Protein AF-A0A928SQI7-F1 (afdb_monomer)

Secondary structure (DSSP, 8-state):
--HHHHHHHHHHHHHHHHHHHHHHHHHHHHHHHHHHHTT--HHHHHHHHTS-HHHHHHHHHHHHHHHHHHHHHHHHHHHHHHHHHHHHHHHHHHHHHT-S-HHHHHHHHHHHHHHHHHHHHHTTTTSPP----TT-------TT--HHHHHHHHHH---SSTTS-TT--S---TTSTTSSTTS-----

Solvent-accessible surface area (backbone atoms only — not comparable to full-atom values): 11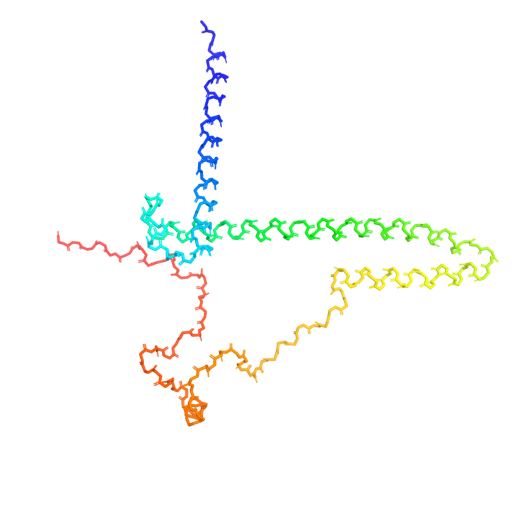352 Å² total; per-residue (Å²): 134,58,73,69,62,54,53,58,54,52,53,55,54,51,53,53,52,52,48,54,52,51,51,56,52,50,52,54,20,53,53,39,39,55,43,44,74,72,66,47,50,47,63,57,43,5,64,76,69,76,45,55,46,74,54,34,46,49,34,31,54,50,45,52,51,51,51,53,46,52,55,48,54,52,50,50,51,51,52,52,55,50,51,56,52,48,52,56,49,47,60,55,33,57,59,34,55,73,48,93,46,66,67,52,24,54,50,25,53,55,51,48,53,53,53,50,54,52,50,33,54,76,71,49,74,71,56,74,77,82,78,78,70,86,85,65,94,80,74,79,80,74,83,89,64,53,75,68,47,52,53,43,26,76,75,70,64,50,61,86,60,77,87,57,71,94,68,88,80,80,84,79,79,93,79,70,87,85,71,71,88,80,76,85,87,78,81,134

Structure (mmCIF, N/CA/C/O backbone):
data_AF-A0A928SQI7-F1
#
_entry.id   AF-A0A928SQI7-F1
#
loop_
_atom_site.group_PDB
_atom_site.id
_atom_site.type_symbol
_atom_site.label_atom_id
_atom_site.label_alt_id
_atom_site.label_comp_id
_atom_site.label_asym_id
_atom_site.label_entity_id
_atom_site.label_seq_id
_atom_site.pdbx_PDB_ins_code
_atom_site.Cartn_x
_atom_site.Cartn_y
_atom_site.Cartn_z
_atom_site.occupancy
_atom_site.B_iso_or_equiv
_atom_site.auth_seq_id
_atom_site.auth_comp_id
_atom_site.auth_asym_id
_atom_site.auth_atom_id
_atom_site.pdbx_PDB_model_num
ATOM 1 N N . MET A 1 1 ? 17.019 28.272 39.961 1.00 57.44 1 MET A N 1
ATOM 2 C CA . MET A 1 1 ? 16.859 27.688 38.606 1.00 57.44 1 MET A CA 1
ATOM 3 C C . MET A 1 1 ? 16.207 28.706 37.680 1.00 57.44 1 MET A C 1
ATOM 5 O O . MET A 1 1 ? 15.194 29.284 38.059 1.00 57.44 1 MET A O 1
ATOM 9 N N . SER A 1 2 ? 16.809 28.967 36.516 1.00 70.00 2 SER A N 1
ATOM 10 C CA . SER A 1 2 ? 16.410 30.042 35.589 1.00 70.00 2 SER A CA 1
ATOM 11 C C . SER A 1 2 ? 15.037 29.783 34.944 1.00 70.00 2 SER A C 1
ATOM 13 O O . SER A 1 2 ? 14.687 28.637 34.651 1.00 70.00 2 SER A O 1
ATOM 15 N N . LYS A 1 3 ? 14.260 30.846 34.676 1.00 59.44 3 LYS A N 1
ATOM 16 C CA . LYS A 1 3 ? 12.949 30.779 33.990 1.00 59.44 3 LYS A CA 1
ATOM 17 C C . LYS A 1 3 ? 13.034 30.050 32.635 1.00 59.44 3 LYS A C 1
ATOM 19 O O . LYS A 1 3 ? 12.104 29.330 32.276 1.00 59.44 3 LYS A O 1
ATOM 24 N N . ALA A 1 4 ? 14.171 30.152 31.939 1.00 62.59 4 ALA A N 1
ATOM 25 C CA . ALA A 1 4 ? 14.428 29.446 30.681 1.00 62.59 4 ALA A CA 1
ATOM 26 C C . ALA A 1 4 ? 14.543 27.917 30.861 1.00 62.59 4 ALA A C 1
ATOM 28 O O . ALA A 1 4 ? 13.990 27.160 30.069 1.00 62.59 4 ALA A O 1
ATOM 29 N N . GLN A 1 5 ? 15.177 27.454 31.946 1.00 65.31 5 GLN A N 1
ATOM 30 C CA . GLN A 1 5 ? 15.317 26.024 32.270 1.00 65.31 5 GLN A CA 1
ATOM 31 C C . GLN A 1 5 ? 13.983 25.398 32.714 1.00 65.31 5 GLN A C 1
ATOM 33 O O . GLN A 1 5 ? 13.721 24.221 32.469 1.00 65.31 5 GLN A O 1
ATOM 38 N N . ARG A 1 6 ? 13.103 26.193 33.340 1.00 63.41 6 ARG A N 1
ATOM 39 C CA . ARG A 1 6 ? 11.744 25.768 33.716 1.00 63.41 6 ARG A CA 1
ATOM 40 C C . ARG A 1 6 ? 10.836 25.571 32.496 1.00 63.41 6 ARG A C 1
ATOM 42 O O . ARG A 1 6 ? 10.088 24.596 32.460 1.00 63.41 6 ARG A O 1
ATOM 49 N N . LYS A 1 7 ? 10.925 26.456 31.494 1.00 66.88 7 LYS A N 1
ATOM 50 C CA . LYS A 1 7 ? 10.119 26.381 30.262 1.00 66.88 7 LYS A CA 1
ATOM 51 C C . LYS A 1 7 ? 10.469 25.147 29.420 1.00 66.88 7 LYS A C 1
ATOM 53 O O . LYS A 1 7 ? 9.566 24.416 29.031 1.00 66.88 7 LYS A O 1
ATOM 58 N N . THR A 1 8 ? 11.758 24.860 29.221 1.00 68.06 8 THR A N 1
ATOM 59 C CA . THR A 1 8 ? 12.218 23.697 28.434 1.00 68.06 8 THR A CA 1
ATOM 60 C C . THR A 1 8 ? 11.911 22.353 29.101 1.00 68.06 8 THR A C 1
ATOM 62 O O . THR A 1 8 ? 11.600 21.379 28.418 1.00 68.06 8 THR A O 1
ATOM 65 N N . SER A 1 9 ? 11.946 22.289 30.436 1.00 68.69 9 SER A N 1
ATOM 66 C CA . SER A 1 9 ? 11.570 21.090 31.200 1.00 68.69 9 SER A CA 1
ATOM 67 C C . SER A 1 9 ? 10.069 20.777 31.103 1.00 68.69 9 SER A C 1
ATOM 69 O O . SER A 1 9 ? 9.681 19.622 30.914 1.00 68.69 9 SER A O 1
ATOM 71 N N . ASN A 1 10 ? 9.214 21.805 31.161 1.00 77.06 10 ASN A N 1
ATOM 72 C CA . ASN A 1 10 ? 7.765 21.635 31.037 1.00 77.06 10 ASN A CA 1
ATOM 73 C C . ASN A 1 10 ? 7.352 21.138 29.640 1.00 77.06 10 ASN A C 1
ATOM 75 O O . ASN A 1 10 ? 6.500 20.258 29.526 1.00 77.06 10 ASN A O 1
ATOM 79 N N . ASP A 1 11 ? 8.007 21.647 28.594 1.00 74.62 11 ASP A N 1
ATOM 80 C CA . ASP A 1 11 ? 7.717 21.287 27.202 1.00 74.62 11 ASP A CA 1
ATOM 81 C C . ASP A 1 11 ? 8.028 19.806 26.914 1.00 74.62 11 ASP A C 1
ATOM 83 O O . ASP A 1 11 ? 7.197 19.065 26.389 1.00 74.62 11 ASP A O 1
ATOM 87 N N . ARG A 1 12 ? 9.181 19.311 27.391 1.00 71.31 12 ARG A N 1
ATOM 88 C CA . ARG A 1 12 ? 9.557 17.885 27.290 1.00 71.31 12 ARG A CA 1
ATOM 89 C C . ARG A 1 12 ? 8.584 16.959 28.026 1.00 71.31 12 ARG A C 1
ATOM 91 O O . ARG A 1 12 ? 8.331 15.835 27.596 1.00 71.31 12 ARG A O 1
ATOM 98 N N 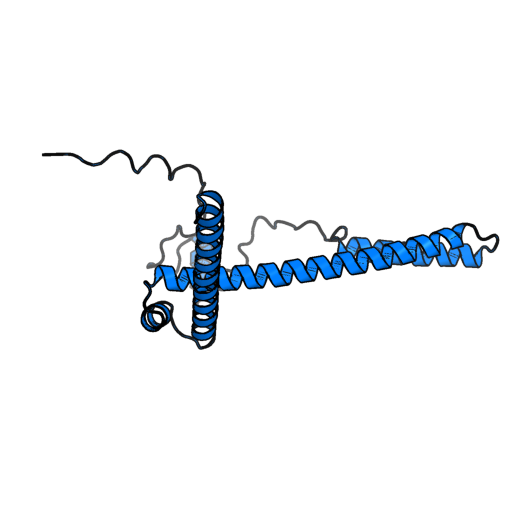. ARG A 1 13 ? 8.028 17.409 29.153 1.00 69.31 13 ARG A N 1
ATOM 99 C CA . ARG A 1 13 ? 7.066 16.618 29.935 1.00 69.31 13 ARG A CA 1
ATOM 100 C C . ARG A 1 13 ? 5.701 16.546 29.246 1.00 69.31 13 ARG A C 1
ATOM 102 O O . ARG A 1 13 ? 5.035 15.511 29.321 1.00 69.31 13 ARG A O 1
ATOM 109 N N . ALA A 1 14 ? 5.297 17.616 28.560 1.00 73.25 14 ALA A N 1
ATOM 110 C CA . ALA A 1 14 ? 4.072 17.653 27.770 1.00 73.25 14 ALA A CA 1
ATOM 111 C C . ALA A 1 14 ? 4.136 16.684 26.574 1.00 73.25 14 ALA A C 1
ATOM 113 O O . ALA A 1 14 ? 3.210 15.886 26.401 1.00 73.25 14 ALA A O 1
ATOM 114 N N . THR A 1 15 ? 5.247 16.673 25.827 1.00 74.19 15 THR A N 1
ATOM 115 C CA . THR A 1 15 ? 5.451 15.776 24.671 1.00 74.19 15 THR A CA 1
ATOM 116 C C . THR A 1 15 ? 5.550 14.300 25.070 1.00 74.19 15 THR A C 1
ATOM 118 O O . THR A 1 15 ? 4.964 13.429 24.430 1.00 74.19 15 THR A O 1
ATOM 121 N N . HIS A 1 16 ? 6.206 13.982 26.189 1.00 76.19 16 HIS A N 1
ATOM 122 C CA . HIS A 1 16 ? 6.251 12.602 26.682 1.00 76.19 16 HIS A CA 1
ATOM 123 C C . HIS A 1 16 ? 4.854 12.083 27.070 1.00 76.19 16 HIS A C 1
ATOM 125 O O . HIS A 1 16 ? 4.504 10.930 26.810 1.00 76.19 16 HIS A O 1
ATOM 131 N N . ARG A 1 17 ? 4.013 12.942 27.666 1.00 76.75 17 ARG A N 1
ATOM 132 C CA . ARG A 1 17 ? 2.640 12.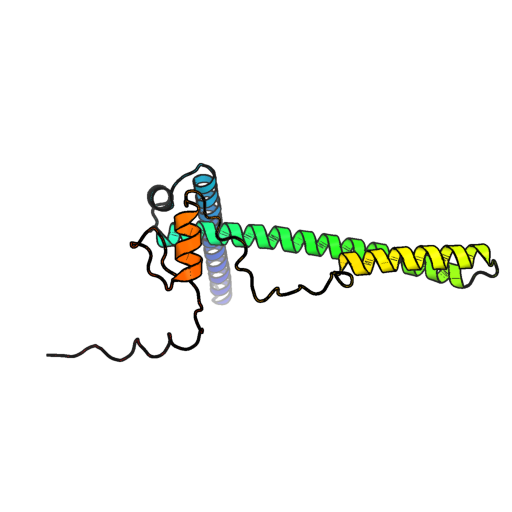581 28.047 1.00 76.75 17 ARG A CA 1
ATOM 133 C C . ARG A 1 17 ? 1.735 12.406 26.825 1.00 76.75 17 ARG A C 1
ATOM 135 O O . ARG A 1 17 ? 0.870 11.532 26.857 1.00 76.75 17 ARG A O 1
ATOM 142 N N . SER A 1 18 ? 1.916 13.193 25.760 1.00 78.94 18 SER A N 1
ATOM 143 C CA . SER A 1 18 ? 1.181 12.988 24.503 1.00 78.94 18 SER A CA 1
ATOM 144 C C . SER A 1 18 ? 1.586 11.683 23.821 1.00 78.94 18 SER A C 1
ATOM 146 O O . SER A 1 18 ? 0.702 10.930 23.417 1.00 78.94 18 SER A O 1
ATOM 148 N N . ASN A 1 19 ? 2.882 11.358 23.794 1.00 82.44 19 ASN A N 1
ATOM 149 C CA . ASN A 1 19 ? 3.372 10.093 23.243 1.00 82.44 19 ASN A CA 1
ATOM 150 C C . ASN A 1 19 ? 2.820 8.894 24.022 1.00 82.44 19 ASN A C 1
ATOM 152 O O . ASN A 1 19 ? 2.260 7.983 23.421 1.00 82.44 19 ASN A O 1
ATOM 156 N N . ALA A 1 20 ? 2.862 8.924 25.358 1.00 85.12 20 ALA A N 1
ATOM 157 C CA . ALA A 1 20 ? 2.299 7.858 26.190 1.00 85.12 20 ALA A CA 1
ATOM 158 C C . ALA A 1 20 ? 0.795 7.631 25.932 1.00 85.12 20 ALA A C 1
ATOM 160 O O . ALA A 1 20 ? 0.338 6.491 25.845 1.00 85.12 20 ALA A O 1
ATOM 161 N N . ARG A 1 21 ? 0.012 8.708 25.752 1.00 82.75 21 ARG A N 1
ATOM 162 C CA . ARG A 1 21 ? -1.409 8.593 25.375 1.00 82.75 21 ARG A CA 1
ATOM 163 C C . ARG A 1 21 ? -1.592 8.014 23.972 1.00 82.75 21 ARG A C 1
ATOM 165 O O . ARG A 1 21 ? -2.518 7.232 23.767 1.00 82.75 21 ARG A O 1
ATOM 172 N N . ALA A 1 22 ? -0.737 8.390 23.022 1.00 84.38 22 ALA A N 1
ATOM 173 C CA . ALA A 1 22 ? -0.774 7.862 21.662 1.00 84.38 22 ALA A CA 1
ATOM 174 C C . ALA A 1 22 ? -0.477 6.354 21.639 1.00 84.38 22 ALA A C 1
ATOM 176 O O . ALA A 1 22 ? -1.243 5.602 21.037 1.00 84.38 22 ALA A O 1
ATOM 177 N N . PHE A 1 23 ? 0.546 5.903 22.372 1.00 85.06 23 PHE A N 1
ATOM 178 C CA . PHE A 1 23 ? 0.862 4.481 22.533 1.00 85.06 23 PHE A CA 1
ATOM 179 C C . PHE A 1 23 ? -0.288 3.704 23.177 1.00 85.06 23 PHE A C 1
ATOM 181 O O . PHE A 1 23 ? -0.726 2.702 22.623 1.00 85.06 23 PHE A O 1
ATOM 188 N N . ALA A 1 24 ? -0.865 4.205 24.273 1.00 88.38 24 ALA A N 1
ATOM 189 C CA . ALA A 1 24 ? -2.021 3.560 24.900 1.00 88.38 24 ALA A CA 1
ATOM 190 C C . ALA A 1 24 ? -3.241 3.477 23.959 1.00 88.38 24 ALA A C 1
ATOM 192 O O . ALA A 1 24 ? -4.026 2.534 24.020 1.00 88.38 24 ALA A O 1
ATOM 193 N N . SER A 1 25 ? -3.420 4.466 23.080 1.00 88.62 25 SER A N 1
ATOM 194 C CA . SER A 1 25 ? -4.478 4.458 22.063 1.00 88.62 25 SER A CA 1
ATOM 195 C C . SER A 1 25 ? -4.212 3.437 20.949 1.00 88.62 25 SER A C 1
ATOM 197 O O . SER A 1 25 ? -5.143 2.786 20.476 1.00 88.62 25 SER A O 1
ATOM 199 N N . LEU A 1 26 ? -2.955 3.282 20.523 1.00 88.94 26 LEU A N 1
ATOM 200 C CA . LEU A 1 26 ? -2.538 2.253 19.564 1.00 88.94 26 LEU A CA 1
ATOM 201 C C . LEU A 1 26 ? -2.761 0.846 20.124 1.00 88.94 26 LEU A C 1
ATOM 203 O O . LEU A 1 26 ? -3.384 0.023 19.461 1.00 88.94 26 LEU A O 1
ATOM 207 N N . ASP A 1 27 ? -2.345 0.614 21.363 1.00 92.50 27 ASP A N 1
ATOM 208 C CA . ASP A 1 27 ? -2.449 -0.688 22.022 1.00 92.50 27 ASP A CA 1
ATOM 209 C C . ASP A 1 27 ? -3.913 -1.141 22.179 1.00 92.50 27 ASP A C 1
ATOM 211 O O . ASP A 1 27 ? -4.299 -2.245 21.793 1.00 92.50 27 ASP A O 1
ATOM 215 N N . ARG A 1 28 ? -4.800 -0.226 22.600 1.00 93.19 28 ARG A N 1
ATOM 216 C CA . ARG A 1 28 ? -6.248 -0.505 22.655 1.00 93.19 28 ARG A CA 1
ATOM 217 C C . ARG A 1 28 ? -6.850 -0.826 21.290 1.00 93.19 28 ARG A C 1
ATOM 219 O O . ARG A 1 28 ? -7.772 -1.635 21.212 1.00 93.19 28 ARG A O 1
ATOM 226 N N . ARG A 1 29 ? -6.375 -0.179 20.222 1.00 93.06 29 ARG A N 1
ATOM 227 C CA . ARG A 1 29 ? -6.833 -0.458 18.854 1.00 93.06 29 ARG A CA 1
ATOM 228 C C . ARG A 1 29 ? -6.396 -1.844 18.394 1.00 93.06 29 ARG A C 1
ATOM 230 O O . ARG A 1 29 ? -7.235 -2.573 17.871 1.00 93.06 29 ARG A O 1
ATOM 237 N N . ALA A 1 30 ? -5.142 -2.215 18.647 1.00 91.81 30 ALA A N 1
ATOM 238 C CA . ALA A 1 30 ? -4.631 -3.552 18.357 1.00 91.81 30 ALA A CA 1
ATOM 239 C C . ALA A 1 30 ? -5.467 -4.620 19.078 1.00 91.81 30 ALA A C 1
ATOM 241 O O . ALA A 1 30 ? -6.012 -5.519 18.437 1.00 91.81 30 ALA A O 1
ATOM 242 N N . LYS A 1 31 ? -5.706 -4.438 20.383 1.00 95.12 31 LYS A N 1
ATOM 243 C CA . LYS A 1 31 ? -6.530 -5.361 21.173 1.00 95.12 31 LYS A CA 1
ATOM 244 C C . LYS A 1 31 ? -7.971 -5.466 20.671 1.00 95.12 31 LYS A C 1
ATOM 246 O O . LYS A 1 31 ? -8.532 -6.558 20.630 1.00 95.12 31 LYS A O 1
ATOM 251 N N . ALA A 1 32 ? -8.581 -4.349 20.270 1.00 94.69 32 ALA A N 1
ATOM 252 C CA . ALA A 1 32 ? -9.936 -4.349 19.721 1.00 94.69 32 ALA A CA 1
ATOM 253 C C . ALA A 1 32 ? -10.036 -5.171 18.424 1.00 94.69 32 ALA A C 1
ATOM 255 O O . ALA A 1 32 ? -11.011 -5.902 18.241 1.00 94.69 32 ALA A O 1
ATOM 256 N N . VAL A 1 33 ? -9.033 -5.078 17.544 1.00 93.19 33 VAL A N 1
ATOM 257 C CA . VAL A 1 33 ? -8.978 -5.866 16.304 1.00 93.19 33 VAL A CA 1
ATOM 258 C C . VAL A 1 33 ? -8.722 -7.341 16.583 1.00 93.19 33 VAL A C 1
ATOM 260 O O . VAL A 1 33 ? -9.437 -8.165 16.024 1.00 93.19 33 VAL A O 1
ATOM 263 N N . GLU A 1 34 ? -7.787 -7.691 17.472 1.00 93.88 34 GLU A N 1
ATOM 264 C CA . GLU A 1 34 ? -7.547 -9.090 17.871 1.00 93.88 34 GLU A CA 1
ATOM 265 C C . GLU A 1 34 ? -8.833 -9.767 18.349 1.00 93.88 34 GLU A C 1
ATOM 267 O O . GLU A 1 34 ? -9.189 -10.854 17.898 1.00 93.88 34 GLU A O 1
ATOM 272 N N . LEU A 1 35 ? -9.573 -9.094 19.233 1.00 92.00 35 LEU A N 1
ATOM 273 C CA . LEU A 1 35 ? -10.842 -9.603 19.742 1.00 92.00 35 LEU A CA 1
ATOM 274 C C . LEU A 1 35 ? -11.885 -9.734 18.630 1.00 92.00 35 LEU A C 1
ATOM 276 O O . LEU A 1 35 ? -12.658 -10.693 18.619 1.00 92.00 35 LEU A O 1
ATOM 280 N N . ARG A 1 36 ? -11.910 -8.790 17.682 1.00 94.00 36 ARG A N 1
ATOM 281 C CA . ARG A 1 36 ? -12.827 -8.855 16.544 1.00 94.00 36 ARG A CA 1
ATOM 282 C C . ARG A 1 36 ? -12.498 -10.020 15.610 1.00 94.00 36 ARG A C 1
ATOM 284 O O . ARG A 1 36 ? -13.425 -10.700 15.180 1.00 94.00 36 ARG A O 1
ATOM 291 N N . LEU A 1 37 ? -11.215 -10.268 15.341 1.00 83.81 37 LEU A N 1
ATOM 292 C CA . LEU A 1 37 ? -10.734 -11.413 14.560 1.00 83.81 37 LEU A CA 1
ATOM 293 C C . LEU A 1 37 ? -11.060 -12.743 15.246 1.00 83.81 37 LEU A C 1
ATOM 295 O O . LEU A 1 37 ? -11.452 -13.693 14.581 1.00 83.81 37 LEU A O 1
ATOM 299 N N . ALA A 1 38 ? -11.004 -12.784 16.579 1.00 87.50 38 ALA A N 1
ATOM 300 C CA . ALA A 1 38 ? -11.434 -13.929 17.382 1.00 87.50 38 ALA A CA 1
ATOM 301 C C . ALA A 1 38 ? -12.970 -14.115 17.445 1.00 87.50 38 ALA A C 1
ATOM 303 O O . ALA A 1 38 ? -13.464 -14.928 18.224 1.00 87.50 38 ALA A O 1
ATOM 304 N N . GLY A 1 39 ? -13.746 -13.351 16.667 1.00 85.88 39 GLY A N 1
ATOM 305 C CA . GLY A 1 39 ? -15.201 -13.482 16.571 1.00 85.88 39 GLY A CA 1
ATOM 306 C C . GLY A 1 39 ? -15.998 -12.738 17.647 1.00 85.88 39 GLY A C 1
ATOM 307 O O . GLY A 1 39 ? -17.222 -12.869 17.700 1.00 85.88 39 GLY A O 1
ATOM 308 N N . ALA A 1 40 ? -15.366 -11.924 18.501 1.00 87.62 40 ALA A N 1
ATOM 309 C CA . ALA A 1 40 ? -16.096 -11.167 19.516 1.00 87.62 40 ALA A CA 1
ATOM 310 C C . ALA A 1 40 ? -17.027 -10.109 18.886 1.00 87.62 40 ALA A C 1
ATOM 312 O O . ALA A 1 40 ? -16.695 -9.436 17.903 1.00 87.62 40 ALA A O 1
ATOM 313 N N . SER A 1 41 ? -18.208 -9.920 19.485 1.00 87.06 41 SER A N 1
ATOM 314 C CA . SER A 1 41 ? -19.116 -8.822 19.134 1.00 87.06 41 SER A CA 1
ATOM 315 C C . SER A 1 41 ? -18.607 -7.487 19.690 1.00 87.06 41 SER A C 1
ATOM 317 O O . SER A 1 41 ? -17.911 -7.457 20.706 1.00 87.06 41 SER A O 1
ATOM 319 N N . TYR A 1 42 ? -19.006 -6.355 19.096 1.00 80.75 42 TYR A N 1
ATOM 320 C CA . TYR A 1 42 ? -18.606 -5.027 19.592 1.00 80.75 42 TYR A CA 1
ATOM 321 C C . TYR A 1 42 ? -19.007 -4.775 21.047 1.00 80.75 42 TYR A C 1
ATOM 323 O O . TYR A 1 42 ? -18.279 -4.102 21.771 1.00 80.75 42 TYR A O 1
ATOM 331 N N . ARG A 1 43 ? -20.128 -5.353 21.500 1.00 85.38 43 ARG A N 1
ATOM 332 C CA . ARG A 1 43 ? -20.549 -5.283 22.905 1.00 85.38 43 ARG A CA 1
ATOM 333 C C . ARG A 1 43 ? -19.561 -6.016 23.817 1.00 85.38 43 ARG A C 1
ATOM 335 O O . ARG A 1 43 ? -19.162 -5.462 24.831 1.00 85.38 43 ARG A O 1
ATOM 342 N N . ARG A 1 44 ? -19.117 -7.217 23.429 1.00 83.00 44 ARG A N 1
ATOM 343 C CA . ARG A 1 44 ? -18.123 -7.993 24.190 1.00 83.00 44 ARG A CA 1
ATOM 344 C C . ARG A 1 44 ? -16.754 -7.310 24.204 1.00 83.00 44 ARG A C 1
ATOM 346 O O . ARG A 1 44 ? -16.119 -7.264 25.251 1.00 83.00 44 ARG A O 1
ATOM 353 N N . ILE A 1 45 ? -16.350 -6.717 23.080 1.00 87.62 45 ILE A N 1
ATOM 354 C CA . ILE A 1 45 ? -15.124 -5.910 22.975 1.00 87.62 45 ILE A CA 1
ATOM 355 C C . ILE A 1 45 ? -15.201 -4.692 23.904 1.00 87.62 45 ILE A C 1
ATOM 357 O O . ILE A 1 45 ? -14.264 -4.426 24.649 1.00 87.62 45 ILE A O 1
ATOM 361 N N . ALA A 1 46 ? -16.327 -3.976 23.899 1.00 92.19 46 ALA A N 1
ATOM 362 C CA . ALA A 1 46 ? -16.579 -2.845 24.789 1.00 92.19 46 ALA A CA 1
ATOM 363 C C . ALA A 1 46 ? -16.438 -3.228 26.266 1.00 92.19 46 ALA A C 1
ATOM 365 O O . ALA A 1 46 ? -15.702 -2.569 26.998 1.00 92.19 46 ALA A O 1
ATOM 366 N N . THR A 1 47 ? -17.063 -4.335 26.679 1.00 95.25 47 THR A N 1
ATOM 367 C CA . THR A 1 47 ? -16.935 -4.863 28.043 1.00 95.25 47 THR A CA 1
ATOM 368 C C . THR A 1 47 ? -15.488 -5.224 28.382 1.00 95.25 47 THR A C 1
ATOM 370 O O . THR A 1 47 ? -14.999 -4.825 29.432 1.00 95.25 47 THR A O 1
ATOM 373 N N . GLN A 1 48 ? -14.780 -5.929 27.494 1.00 94.56 48 GLN A N 1
ATOM 374 C CA . GLN A 1 48 ? -13.394 -6.351 27.735 1.00 94.56 48 GLN A CA 1
ATOM 375 C C . GLN A 1 48 ? -12.403 -5.184 27.791 1.00 94.56 48 GLN A C 1
ATOM 377 O O . GLN A 1 48 ? -11.421 -5.256 28.522 1.00 94.56 48 GLN A O 1
ATOM 382 N N . LEU A 1 49 ? -12.646 -4.113 27.033 1.00 94.44 49 LEU A N 1
ATOM 383 C CA . LEU A 1 49 ? -11.769 -2.941 26.985 1.00 94.44 49 LEU A CA 1
ATOM 384 C C . LEU A 1 49 ? -12.208 -1.805 27.923 1.00 94.44 49 LEU A C 1
ATOM 386 O O . LEU A 1 49 ? -11.536 -0.775 27.969 1.00 94.44 49 LEU A O 1
ATOM 390 N N . GLY A 1 50 ? -13.325 -1.956 28.642 1.00 95.94 50 GLY A N 1
ATOM 391 C CA . GLY A 1 50 ? -13.862 -0.919 29.528 1.00 95.94 50 GLY A CA 1
ATOM 392 C C . GLY A 1 50 ? -14.293 0.353 28.789 1.00 95.94 50 GLY A C 1
ATOM 393 O O . GLY A 1 50 ? -14.114 1.460 29.295 1.00 95.94 50 GLY A O 1
ATOM 394 N N . VAL A 1 51 ? -14.823 0.220 27.570 1.00 93.50 51 VAL A N 1
ATOM 395 C CA . VAL A 1 51 ? -15.293 1.344 26.741 1.00 93.50 51 VAL A CA 1
ATOM 396 C C . VAL A 1 51 ? -16.751 1.152 26.337 1.00 93.50 51 VAL A C 1
ATOM 398 O O . VAL A 1 51 ? -17.285 0.053 26.418 1.00 93.50 51 VAL A O 1
ATOM 401 N N . ASN A 1 52 ? -17.416 2.206 25.860 1.00 89.69 52 ASN A N 1
ATOM 402 C CA . ASN A 1 52 ? -18.752 2.055 25.282 1.00 89.69 52 ASN A CA 1
ATOM 403 C C . ASN A 1 52 ? -18.710 1.361 23.904 1.00 89.69 52 ASN A C 1
ATOM 405 O O . ASN A 1 52 ? -17.683 1.344 23.219 1.00 89.69 52 ASN A O 1
ATOM 409 N N . VAL A 1 53 ? -19.850 0.804 23.484 1.00 81.56 53 VAL A N 1
ATOM 410 C CA . VAL A 1 53 ? -19.980 0.022 22.240 1.00 81.56 53 VAL A CA 1
ATOM 411 C C . VAL A 1 53 ? -19.596 0.838 21.002 1.00 81.56 53 VAL A C 1
ATOM 413 O O . VAL A 1 53 ? -18.851 0.350 20.152 1.00 81.56 53 VAL A O 1
ATOM 416 N N . SER A 1 54 ? -20.018 2.102 20.930 1.00 87.44 54 SER A N 1
ATOM 417 C CA . SER A 1 54 ? -19.673 3.005 19.824 1.00 87.44 54 SER A CA 1
ATOM 418 C C . SER A 1 54 ? -18.163 3.248 19.725 1.00 87.44 54 SER A C 1
ATOM 420 O O . SER A 1 54 ? -17.611 3.367 18.631 1.00 87.44 54 SER A O 1
ATOM 422 N N . ASN A 1 55 ? -17.462 3.297 20.859 1.00 86.81 55 ASN A N 1
ATOM 423 C CA . ASN A 1 55 ? -16.014 3.439 20.891 1.00 86.81 55 ASN A CA 1
ATOM 424 C C . ASN A 1 55 ? -15.306 2.144 20.486 1.00 86.81 55 ASN A C 1
ATOM 426 O O . ASN A 1 55 ? -14.357 2.211 19.712 1.00 86.81 55 ASN A O 1
ATOM 430 N N . ALA A 1 56 ? -15.792 0.978 20.920 1.00 83.62 56 ALA A N 1
ATOM 431 C CA . ALA A 1 56 ? -15.275 -0.312 20.458 1.00 83.62 56 ALA A CA 1
ATOM 432 C C . ALA A 1 56 ? -15.365 -0.444 18.928 1.00 83.62 56 ALA A C 1
ATOM 434 O O . ALA A 1 56 ? -14.379 -0.796 18.283 1.00 83.62 56 ALA A O 1
ATOM 435 N N . PHE A 1 57 ? -16.507 -0.069 18.340 1.00 86.12 57 PHE A N 1
ATOM 436 C CA . PHE A 1 57 ? -16.669 0.004 16.886 1.00 86.12 57 PHE A CA 1
ATOM 437 C C . PHE A 1 57 ? -15.630 0.934 16.243 1.00 86.12 57 PHE A C 1
ATOM 439 O O . PHE A 1 57 ? -14.903 0.530 15.337 1.00 86.12 57 PHE A O 1
ATOM 446 N N . ARG A 1 58 ? -15.491 2.165 16.752 1.00 90.62 58 ARG A N 1
ATOM 447 C CA . ARG A 1 58 ? -14.547 3.157 16.214 1.00 90.62 58 ARG A CA 1
ATOM 448 C C . ARG A 1 58 ? -13.088 2.705 16.296 1.00 90.62 58 ARG A C 1
ATOM 450 O O . ARG A 1 58 ? -12.320 3.001 15.383 1.00 90.62 58 ARG A O 1
ATOM 457 N N . LEU A 1 59 ? -12.694 2.025 17.374 1.00 90.00 59 LEU A N 1
ATOM 458 C CA . LEU A 1 59 ? -11.341 1.486 17.541 1.00 90.00 59 LEU A CA 1
ATOM 459 C C . LEU A 1 59 ? -11.018 0.470 16.443 1.00 90.00 59 LEU A C 1
ATOM 461 O O . LEU A 1 59 ? -9.975 0.595 15.802 1.00 90.00 59 LEU A O 1
ATOM 465 N N . VAL A 1 60 ? -11.938 -0.465 16.186 1.00 87.75 60 VAL A N 1
ATOM 466 C CA . VAL A 1 60 ? -11.803 -1.468 15.119 1.00 87.75 60 VAL A CA 1
ATOM 467 C C . VAL A 1 60 ? -11.750 -0.797 13.746 1.00 87.75 60 VAL A C 1
ATOM 469 O O . VAL A 1 60 ? -10.804 -1.025 13.000 1.00 87.75 60 VAL A O 1
ATOM 472 N N . GLN A 1 61 ? -12.703 0.087 13.430 1.00 90.12 61 GLN A N 1
ATOM 473 C CA . GLN A 1 61 ? -12.750 0.748 12.119 1.00 90.12 61 GLN A CA 1
ATOM 474 C C . GLN A 1 61 ? -11.497 1.579 11.834 1.00 90.12 61 GLN A C 1
ATOM 476 O O . GLN A 1 61 ? -10.971 1.539 10.726 1.00 90.12 61 GLN A O 1
ATOM 481 N N . ARG A 1 62 ? -10.985 2.313 12.830 1.00 89.69 62 ARG A N 1
ATOM 482 C CA . ARG A 1 62 ? -9.744 3.086 12.673 1.00 89.69 62 ARG A CA 1
ATOM 483 C C . ARG A 1 62 ? -8.540 2.187 12.440 1.00 89.69 62 ARG A C 1
ATOM 485 O O . ARG A 1 62 ? -7.721 2.503 11.592 1.00 89.69 62 ARG A O 1
ATOM 492 N N . ALA A 1 63 ? -8.430 1.089 13.179 1.00 88.88 63 ALA A N 1
ATOM 493 C CA 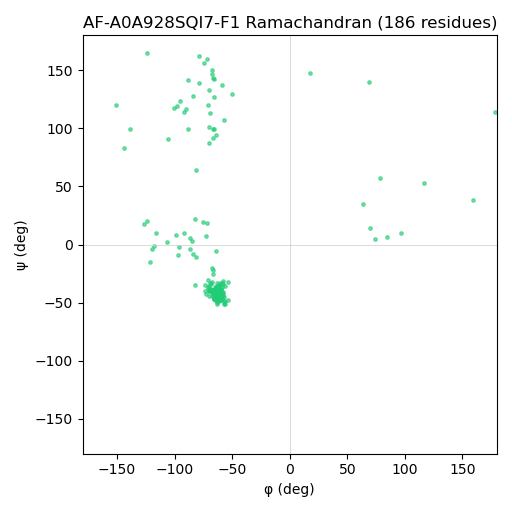. ALA A 1 63 ? -7.325 0.156 13.008 1.00 88.88 63 ALA A CA 1
ATOM 494 C C . ALA A 1 63 ? -7.335 -0.498 11.615 1.00 88.88 63 ALA A C 1
ATOM 496 O O . ALA A 1 63 ? -6.291 -0.571 10.974 1.00 88.88 63 ALA A O 1
ATOM 497 N N . LEU A 1 64 ? -8.511 -0.893 11.113 1.00 84.50 64 LEU A N 1
ATOM 498 C CA . LEU A 1 64 ? -8.661 -1.415 9.750 1.00 84.50 64 LEU A CA 1
ATOM 499 C C . LEU A 1 64 ? -8.334 -0.356 8.689 1.00 84.50 64 LEU A C 1
ATOM 501 O O . LEU A 1 64 ? -7.627 -0.645 7.730 1.00 84.50 64 LEU A O 1
ATOM 505 N N . ALA A 1 65 ? -8.803 0.882 8.871 1.00 85.50 65 ALA A N 1
ATOM 506 C CA . ALA A 1 65 ? -8.495 1.981 7.960 1.00 85.50 65 ALA A CA 1
ATOM 507 C C . ALA A 1 65 ? -6.993 2.310 7.926 1.00 85.50 65 ALA A C 1
ATOM 509 O O . ALA A 1 65 ? -6.449 2.569 6.854 1.00 85.50 65 ALA A O 1
ATOM 510 N N . ASP A 1 66 ? -6.322 2.283 9.078 1.00 86.31 66 ASP A N 1
ATOM 511 C CA . ASP A 1 66 ? -4.876 2.490 9.167 1.00 86.31 66 ASP A CA 1
ATOM 512 C C . ASP A 1 66 ? -4.114 1.343 8.490 1.00 86.31 66 ASP A C 1
ATOM 514 O O . ASP A 1 66 ? -3.205 1.601 7.707 1.00 86.31 66 ASP A O 1
ATOM 518 N N . ALA A 1 67 ? -4.528 0.088 8.701 1.00 81.94 67 ALA A N 1
ATOM 519 C CA . ALA A 1 67 ? -3.945 -1.064 8.014 1.00 81.94 67 ALA A CA 1
ATOM 520 C C . ALA A 1 67 ? -4.124 -0.973 6.489 1.00 81.94 67 ALA A C 1
ATOM 522 O O . ALA A 1 67 ? -3.162 -1.138 5.744 1.00 81.94 67 ALA A O 1
ATOM 523 N N . HIS A 1 68 ? -5.328 -0.638 6.012 1.00 77.50 68 HIS A N 1
ATOM 524 C CA . HIS A 1 68 ? -5.582 -0.414 4.586 1.00 77.50 68 HIS A CA 1
ATOM 525 C C . HIS A 1 68 ? -4.727 0.715 4.012 1.00 77.50 68 HIS A C 1
ATOM 527 O O . HIS A 1 68 ? -4.268 0.618 2.876 1.00 77.50 68 HIS A O 1
ATOM 533 N N . ARG A 1 69 ? -4.515 1.789 4.777 1.00 82.06 69 ARG A N 1
ATOM 534 C CA . ARG A 1 69 ? -3.663 2.901 4.359 1.00 82.06 69 ARG A CA 1
ATOM 535 C C . ARG A 1 69 ? -2.212 2.467 4.221 1.00 82.06 69 ARG A C 1
ATOM 537 O O . ARG A 1 69 ? -1.629 2.743 3.186 1.00 82.06 69 ARG A O 1
ATOM 544 N N . LEU A 1 70 ? -1.670 1.754 5.207 1.00 82.75 70 LEU A N 1
ATOM 545 C 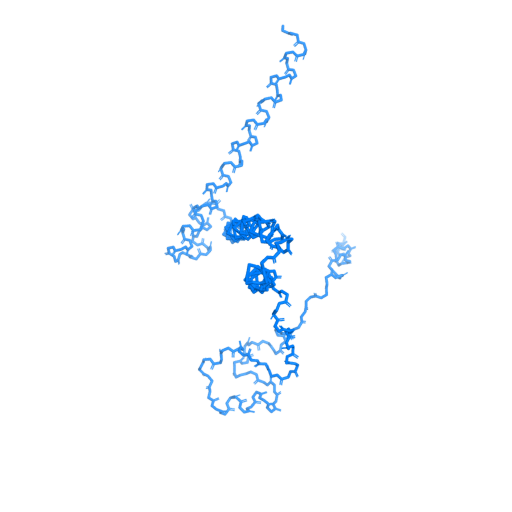CA . LEU A 1 70 ? -0.304 1.230 5.149 1.00 82.75 70 LEU A CA 1
ATOM 546 C C . LEU A 1 70 ? -0.111 0.312 3.939 1.00 82.75 70 LEU A C 1
ATOM 548 O O . LEU A 1 70 ? 0.827 0.499 3.175 1.00 82.75 70 LEU A O 1
ATOM 552 N N . VAL A 1 71 ? -1.049 -0.613 3.707 1.00 81.69 71 VAL A N 1
ATOM 553 C CA . VAL A 1 71 ? -1.015 -1.501 2.534 1.00 81.69 71 VAL A CA 1
ATOM 554 C C . VAL A 1 71 ? -1.036 -0.705 1.226 1.00 81.69 71 VAL A C 1
ATOM 556 O O . VAL A 1 71 ? -0.292 -1.034 0.305 1.00 81.69 71 VAL A O 1
ATOM 559 N N . ARG A 1 72 ? -1.858 0.350 1.131 1.00 82.25 72 ARG A N 1
ATOM 560 C CA . ARG A 1 72 ? -1.881 1.234 -0.046 1.00 82.25 72 ARG A CA 1
ATOM 561 C C . ARG A 1 72 ? -0.582 2.014 -0.215 1.00 82.25 72 ARG A C 1
ATOM 563 O O . ARG A 1 72 ? -0.043 2.015 -1.309 1.00 82.25 72 ARG A O 1
ATOM 570 N N . GLU A 1 73 ? -0.059 2.624 0.845 1.00 82.88 73 GLU A N 1
ATOM 571 C CA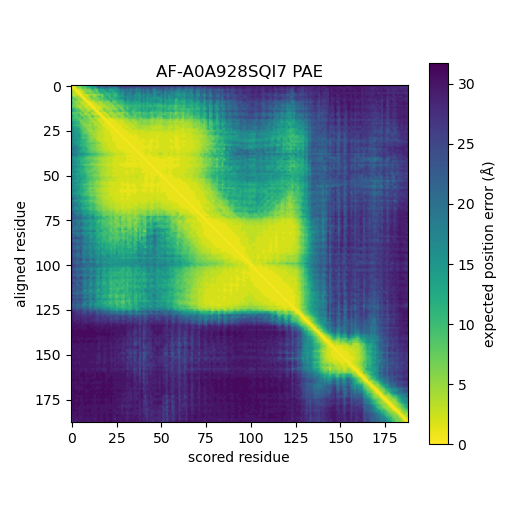 . GLU A 1 73 ? 1.208 3.362 0.800 1.00 82.88 73 GLU A CA 1
ATOM 572 C C . GLU A 1 73 ? 2.371 2.460 0.362 1.00 82.88 73 GLU A C 1
ATOM 574 O O . GLU A 1 73 ? 3.210 2.874 -0.436 1.00 82.88 73 GLU A O 1
ATOM 579 N N . ASP A 1 74 ? 2.417 1.218 0.846 1.00 83.62 74 ASP A N 1
ATOM 580 C CA . ASP A 1 74 ? 3.435 0.250 0.438 1.00 83.62 74 ASP A CA 1
ATOM 581 C C . ASP A 1 74 ? 3.246 -0.199 -1.015 1.00 83.62 74 ASP A C 1
ATOM 583 O O . ASP A 1 74 ? 4.227 -0.289 -1.759 1.00 83.62 74 ASP A O 1
ATOM 587 N N . ALA A 1 75 ? 2.003 -0.408 -1.457 1.00 80.38 75 ALA A N 1
ATOM 588 C CA . ALA A 1 75 ? 1.703 -0.668 -2.862 1.00 80.38 75 ALA A CA 1
ATOM 589 C C . ALA A 1 75 ? 2.149 0.502 -3.759 1.00 80.38 75 ALA A C 1
ATOM 591 O O . ALA A 1 75 ? 2.829 0.279 -4.761 1.00 80.38 75 ALA A O 1
ATOM 592 N N . ASP A 1 76 ? 1.861 1.743 -3.365 1.00 86.62 76 ASP A N 1
ATOM 593 C CA . ASP A 1 76 ? 2.277 2.945 -4.089 1.00 86.62 76 ASP A CA 1
ATOM 594 C C . ASP A 1 76 ? 3.807 3.056 -4.143 1.00 86.62 76 ASP A C 1
ATOM 596 O O . ASP A 1 76 ? 4.374 3.322 -5.203 1.00 86.62 76 ASP A O 1
ATOM 600 N N . ARG A 1 77 ? 4.512 2.781 -3.036 1.00 85.25 77 ARG A N 1
ATOM 601 C CA . ARG A 1 77 ? 5.987 2.743 -3.007 1.00 85.25 77 ARG A CA 1
ATOM 602 C C . ARG A 1 77 ? 6.557 1.696 -3.958 1.00 85.25 77 ARG A C 1
ATOM 604 O O . ARG A 1 77 ? 7.552 1.975 -4.629 1.00 85.25 77 ARG A O 1
ATOM 611 N N . LEU A 1 78 ? 5.948 0.512 -4.032 1.00 88.25 78 LEU A N 1
ATOM 612 C CA . LEU A 1 78 ? 6.358 -0.534 -4.972 1.00 88.25 78 LEU A CA 1
ATOM 613 C C . LEU A 1 78 ? 6.160 -0.087 -6.423 1.00 88.25 78 LEU A C 1
ATOM 615 O O . LEU A 1 78 ? 7.072 -0.254 -7.233 1.00 88.25 78 LEU A O 1
ATOM 619 N N . VAL A 1 79 ? 5.021 0.541 -6.737 1.00 93.00 79 VAL A N 1
ATOM 620 C CA . VAL A 1 79 ? 4.768 1.129 -8.061 1.00 93.00 79 VAL A CA 1
ATOM 621 C C . VAL A 1 79 ? 5.830 2.178 -8.392 1.00 93.00 79 VAL A C 1
ATOM 623 O O . VAL A 1 79 ? 6.420 2.125 -9.469 1.00 93.00 79 VAL A O 1
ATOM 626 N N . GLN A 1 80 ? 6.148 3.086 -7.466 1.00 92.81 80 GLN A N 1
ATOM 627 C CA . GLN A 1 80 ? 7.177 4.109 -7.683 1.00 92.81 80 GLN A CA 1
ATOM 628 C C . GLN A 1 80 ? 8.568 3.508 -7.914 1.00 92.81 80 GLN A C 1
ATOM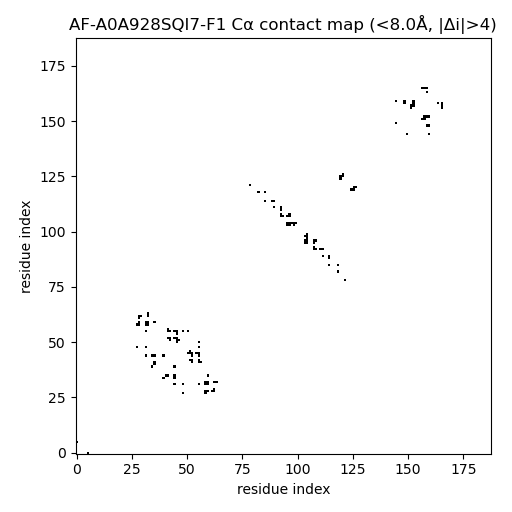 630 O O . GLN A 1 80 ? 9.280 3.934 -8.824 1.00 92.81 80 GLN A O 1
ATOM 635 N N . LEU A 1 81 ? 8.961 2.495 -7.136 1.00 93.75 81 LEU A N 1
ATOM 636 C CA . LEU A 1 81 ? 10.242 1.811 -7.323 1.00 93.75 81 LEU A CA 1
ATOM 637 C C . LEU A 1 81 ? 10.338 1.168 -8.711 1.00 93.75 81 LEU A C 1
ATOM 639 O O . LEU A 1 81 ? 11.385 1.243 -9.360 1.00 93.75 81 LEU A O 1
ATOM 643 N N . GLU A 1 82 ? 9.255 0.545 -9.167 1.00 95.50 82 GLU A N 1
ATOM 644 C CA . GLU A 1 82 ? 9.212 -0.085 -10.481 1.00 95.50 82 GLU A CA 1
ATOM 645 C C . GLU A 1 82 ? 9.244 0.953 -11.610 1.00 95.50 82 GLU A C 1
ATOM 647 O O . GLU A 1 82 ? 10.003 0.791 -12.565 1.00 95.50 82 GLU A O 1
ATOM 652 N N . LEU A 1 83 ? 8.541 2.081 -11.463 1.00 96.50 83 LEU A N 1
ATOM 653 C CA . LEU A 1 83 ? 8.638 3.204 -12.402 1.00 96.50 83 LEU A CA 1
ATOM 654 C C . LEU A 1 83 ? 10.073 3.742 -12.503 1.00 96.50 83 LEU A C 1
ATOM 656 O O . LEU A 1 83 ? 10.575 3.910 -13.613 1.00 96.50 83 LEU A O 1
ATOM 660 N N . MET A 1 84 ? 10.777 3.904 -11.376 1.00 95.12 84 MET A N 1
ATOM 661 C CA . MET A 1 84 ? 12.186 4.321 -11.368 1.00 95.12 84 MET A CA 1
ATOM 662 C C . MET A 1 84 ? 13.105 3.311 -12.068 1.00 95.12 84 MET A C 1
ATOM 664 O O . MET A 1 84 ? 14.069 3.696 -12.736 1.00 95.12 84 MET A O 1
ATOM 668 N N . ARG A 1 85 ? 12.850 2.004 -11.914 1.00 94.88 85 ARG A N 1
ATOM 669 C CA . ARG A 1 85 ? 13.593 0.957 -12.638 1.00 94.88 85 ARG A CA 1
ATOM 670 C C . ARG A 1 85 ? 13.336 1.049 -14.138 1.00 94.88 85 ARG A C 1
ATOM 672 O O . ARG A 1 85 ? 14.291 1.012 -14.911 1.00 94.88 85 ARG A O 1
ATOM 679 N N . MET A 1 86 ? 12.078 1.231 -14.532 1.00 96.38 86 MET A N 1
ATOM 680 C CA . MET A 1 86 ? 11.689 1.417 -15.927 1.00 96.38 86 MET A CA 1
ATOM 681 C C . MET A 1 86 ? 12.318 2.676 -16.534 1.00 96.38 86 MET A C 1
ATOM 683 O O . MET A 1 86 ? 12.838 2.590 -17.640 1.00 96.38 86 MET A O 1
ATOM 687 N N . ASP A 1 87 ? 12.370 3.802 -15.815 1.00 96.56 87 ASP A N 1
ATOM 688 C CA . ASP A 1 87 ? 13.045 5.028 -16.278 1.00 96.56 87 ASP A CA 1
ATOM 689 C C . ASP A 1 87 ? 14.532 4.781 -16.567 1.00 96.56 87 ASP A C 1
ATOM 691 O O . ASP A 1 87 ? 15.057 5.199 -17.600 1.00 96.56 87 ASP A O 1
ATOM 695 N N . ARG A 1 88 ? 15.219 4.024 -15.701 1.00 95.06 88 ARG A N 1
ATOM 696 C CA . ARG A 1 88 ? 16.618 3.626 -15.941 1.00 95.06 88 ARG A CA 1
ATOM 697 C C . ARG A 1 88 ? 16.761 2.725 -17.168 1.00 95.06 88 ARG A C 1
ATOM 699 O O . ARG A 1 88 ? 17.766 2.821 -17.871 1.00 95.06 88 ARG A O 1
ATOM 706 N N . CYS A 1 89 ? 15.800 1.836 -17.419 1.00 93.69 89 CYS A N 1
ATOM 707 C CA . CYS A 1 89 ? 15.777 1.018 -18.631 1.00 93.69 89 CYS A CA 1
ATOM 708 C C . CYS A 1 89 ? 15.577 1.885 -19.877 1.00 93.69 89 CYS A C 1
ATOM 710 O O . CYS A 1 89 ? 16.343 1.736 -20.825 1.00 93.69 89 CYS A O 1
ATOM 712 N N . VAL A 1 90 ? 14.626 2.824 -19.850 1.00 96.75 90 VAL A N 1
ATOM 713 C CA . VAL A 1 90 ? 14.374 3.765 -20.951 1.00 96.75 90 VAL A CA 1
ATOM 714 C C . VAL A 1 90 ? 15.643 4.541 -21.289 1.00 96.75 90 VAL A C 1
ATOM 716 O O . VAL A 1 90 ? 16.096 4.462 -22.423 1.00 96.75 90 VAL A O 1
ATOM 719 N N . GLN A 1 91 ? 16.308 5.149 -20.302 1.00 95.44 91 GLN A N 1
ATOM 720 C CA . GLN A 1 91 ? 17.558 5.891 -20.529 1.00 95.44 91 GLN A CA 1
ATOM 721 C C . GLN A 1 91 ? 18.656 5.050 -21.197 1.00 95.44 91 GLN A C 1
ATOM 723 O O . GLN A 1 91 ? 19.453 5.563 -21.983 1.00 95.44 91 GLN A O 1
ATOM 728 N N . LYS A 1 92 ? 18.749 3.754 -20.871 1.00 93.19 92 LYS A N 1
ATOM 729 C CA . LYS A 1 92 ? 19.713 2.844 -21.510 1.00 93.19 92 LYS A CA 1
ATOM 730 C C . LYS A 1 92 ? 19.310 2.507 -22.943 1.00 93.19 92 LYS A C 1
ATOM 732 O O . LYS A 1 92 ? 20.173 2.484 -23.815 1.00 93.19 92 LYS A O 1
ATOM 737 N N . LEU A 1 93 ? 18.026 2.247 -23.175 1.00 94.75 93 LEU A N 1
ATOM 738 C CA . LEU A 1 93 ? 17.495 1.909 -24.494 1.00 94.75 93 LEU A CA 1
ATOM 739 C C . LEU A 1 93 ? 17.556 3.105 -25.451 1.00 94.75 93 LEU A C 1
ATOM 741 O O . LEU A 1 93 ? 17.935 2.932 -26.603 1.00 94.75 93 LEU A O 1
ATOM 745 N N . GLU A 1 94 ? 17.290 4.318 -24.966 1.00 94.69 94 GLU A N 1
ATOM 746 C CA . GLU A 1 94 ? 17.408 5.563 -25.735 1.00 94.69 94 GLU A CA 1
ATOM 747 C C . GLU A 1 94 ? 18.825 5.783 -26.269 1.00 94.69 94 GLU A C 1
ATOM 749 O O . GLU A 1 94 ? 19.000 6.211 -27.405 1.00 94.69 94 GLU A O 1
ATOM 754 N N . ARG A 1 95 ? 19.860 5.412 -25.504 1.00 93.25 95 ARG A N 1
ATOM 755 C CA . ARG A 1 95 ? 21.245 5.445 -26.007 1.00 93.25 95 ARG A CA 1
ATOM 756 C C . ARG A 1 95 ? 21.446 4.493 -27.187 1.00 93.25 95 ARG A C 1
ATOM 758 O O . ARG A 1 95 ? 22.198 4.823 -28.098 1.00 93.25 95 ARG A O 1
ATOM 765 N N . GLY A 1 96 ? 20.772 3.343 -27.177 1.00 91.31 96 GLY A N 1
ATOM 766 C CA . GLY A 1 96 ? 20.797 2.365 -28.266 1.00 91.31 96 GLY A CA 1
ATOM 767 C C . GLY A 1 96 ? 20.141 2.864 -29.556 1.00 91.31 96 GLY A C 1
ATOM 768 O O . GLY A 1 96 ? 20.537 2.427 -30.632 1.00 91.31 96 GLY A O 1
ATOM 769 N N . LEU A 1 97 ? 19.209 3.822 -29.472 1.00 94.19 97 LEU A N 1
ATOM 770 C CA . LEU A 1 97 ? 18.584 4.438 -30.650 1.00 94.19 97 LEU A CA 1
ATOM 771 C C . LEU A 1 97 ? 19.562 5.276 -31.483 1.00 94.19 97 LEU A C 1
ATOM 773 O O . LEU A 1 97 ? 19.330 5.474 -32.668 1.00 94.19 97 LEU A O 1
ATOM 777 N N . ASN A 1 98 ? 20.666 5.735 -30.886 1.00 94.31 98 ASN A N 1
ATOM 778 C CA . ASN A 1 98 ? 21.713 6.486 -31.585 1.00 94.31 98 ASN A CA 1
ATOM 779 C C . ASN A 1 98 ? 22.768 5.578 -32.247 1.00 94.31 98 ASN A C 1
ATOM 781 O O . ASN A 1 98 ? 23.792 6.069 -32.727 1.00 94.31 98 ASN A O 1
ATOM 785 N N . SER A 1 99 ? 22.573 4.256 -32.223 1.00 94.12 99 SER A N 1
ATOM 786 C CA . SER A 1 99 ? 23.473 3.308 -32.881 1.00 94.12 99 SER A CA 1
ATOM 787 C C . SER A 1 99 ? 23.414 3.453 -34.405 1.00 94.12 99 SER A C 1
ATOM 789 O O . SER A 1 99 ? 22.376 3.785 -34.967 1.00 94.12 99 SER A O 1
ATOM 791 N N . ARG A 1 100 ? 24.531 3.160 -35.082 1.00 94.81 100 ARG A N 1
ATOM 792 C CA . ARG A 1 100 ? 24.585 3.024 -36.552 1.00 94.81 100 ARG A CA 1
ATOM 793 C C . ARG A 1 100 ? 24.167 1.634 -37.043 1.00 94.81 100 ARG A C 1
ATOM 795 O O . ARG A 1 100 ? 24.103 1.417 -38.244 1.00 94.81 100 ARG A O 1
ATOM 802 N N . ASP A 1 101 ? 23.969 0.696 -36.121 1.00 96.31 101 ASP A N 1
ATOM 803 C CA . ASP A 1 101 ? 23.503 -0.656 -36.416 1.00 96.31 101 ASP A CA 1
ATOM 804 C C . ASP A 1 101 ? 21.975 -0.722 -36.320 1.00 96.31 101 ASP A C 1
ATOM 806 O O . ASP A 1 101 ? 21.409 -0.587 -35.228 1.00 96.31 101 ASP A O 1
ATOM 810 N N . ASP A 1 102 ? 21.330 -0.964 -37.460 1.00 96.00 102 ASP A N 1
ATOM 811 C CA . ASP A 1 102 ? 19.874 -1.031 -37.590 1.00 96.00 102 ASP A CA 1
ATOM 812 C C . ASP A 1 102 ? 19.256 -2.112 -36.690 1.00 96.00 102 ASP A C 1
ATOM 814 O O . ASP A 1 102 ? 18.166 -1.910 -36.151 1.00 96.00 102 ASP A O 1
ATOM 818 N N . GLU A 1 103 ? 19.945 -3.236 -36.450 1.00 95.25 103 GLU A N 1
ATOM 819 C CA . GLU A 1 103 ? 19.426 -4.293 -35.569 1.00 95.25 103 GLU A CA 1
ATOM 820 C C . GLU A 1 103 ? 19.416 -3.843 -34.101 1.00 95.25 103 GLU A C 1
ATOM 822 O O . GLU A 1 103 ? 18.450 -4.091 -33.369 1.00 95.25 103 GLU A O 1
ATOM 827 N N . THR A 1 104 ? 20.453 -3.126 -33.662 1.00 94.25 104 THR A N 1
ATOM 828 C CA . THR A 1 104 ? 20.493 -2.507 -32.330 1.00 94.25 104 THR A CA 1
ATOM 829 C C . THR A 1 104 ? 19.369 -1.488 -32.158 1.00 94.25 104 THR A C 1
ATOM 831 O O . THR A 1 104 ? 18.679 -1.511 -31.132 1.00 94.25 104 THR A O 1
ATOM 834 N N . VAL A 1 105 ? 19.137 -0.635 -33.161 1.00 96.88 105 VAL A N 1
ATOM 835 C CA . VAL A 1 105 ? 18.050 0.356 -33.135 1.00 96.88 105 VAL A CA 1
ATOM 836 C C . VAL A 1 105 ? 16.691 -0.343 -33.079 1.00 96.88 105 VAL A C 1
ATOM 838 O O . VAL A 1 105 ? 15.878 -0.051 -32.198 1.00 96.88 105 VAL A O 1
ATOM 841 N N . ALA A 1 106 ? 16.456 -1.327 -33.950 1.00 95.94 106 ALA A N 1
ATOM 842 C CA . ALA A 1 106 ? 15.206 -2.078 -33.992 1.00 95.94 106 ALA A CA 1
ATOM 843 C C . ALA A 1 106 ? 14.928 -2.802 -32.665 1.00 95.94 106 ALA A C 1
ATOM 845 O O . ALA A 1 106 ? 13.795 -2.802 -32.174 1.00 95.94 106 ALA A O 1
ATOM 846 N N . ARG A 1 107 ? 15.958 -3.382 -32.035 1.00 95.44 107 ARG A N 1
ATOM 847 C CA . ARG A 1 107 ? 15.845 -3.998 -30.707 1.00 95.44 107 ARG A CA 1
ATOM 848 C C . ARG A 1 107 ? 15.489 -2.974 -29.633 1.00 95.44 107 ARG A C 1
ATOM 850 O O . ARG A 1 107 ? 14.587 -3.238 -28.841 1.00 95.44 107 ARG A O 1
ATOM 857 N N . ALA A 1 108 ? 16.147 -1.816 -29.618 1.00 95.31 108 ALA A N 1
ATOM 858 C CA . ALA A 1 108 ? 15.869 -0.759 -28.649 1.00 95.31 108 ALA A CA 1
ATOM 859 C C . ALA A 1 108 ? 14.419 -0.256 -28.747 1.00 95.31 108 ALA A C 1
ATOM 861 O O . ALA A 1 108 ? 13.741 -0.154 -27.725 1.00 95.31 108 ALA A O 1
ATOM 862 N N . VAL A 1 109 ? 13.907 -0.040 -29.966 1.00 97.31 109 VAL A N 1
ATOM 863 C CA . VAL A 1 109 ? 12.505 0.348 -30.200 1.00 97.31 109 VAL A CA 1
ATOM 864 C C . VAL A 1 109 ? 11.535 -0.708 -29.663 1.00 97.31 109 VAL A C 1
ATOM 866 O O . VAL A 1 109 ? 10.604 -0.368 -28.931 1.00 97.31 109 VAL A O 1
ATOM 869 N N . ARG A 1 110 ? 11.756 -1.996 -29.970 1.00 97.56 110 ARG A N 1
ATOM 870 C CA . ARG A 1 110 ? 10.893 -3.090 -29.483 1.00 97.56 110 ARG A CA 1
ATOM 871 C C . ARG A 1 110 ? 10.826 -3.131 -27.956 1.00 97.56 110 ARG A C 1
ATOM 873 O O . ARG A 1 110 ? 9.737 -3.263 -27.395 1.00 97.56 110 ARG A O 1
ATOM 880 N N . GLU A 1 111 ? 11.965 -2.996 -27.282 1.00 96.75 111 GLU A N 1
ATOM 881 C CA . GLU A 1 111 ? 12.005 -3.005 -25.817 1.00 96.75 111 GLU A CA 1
ATOM 882 C C . GLU A 1 111 ? 11.389 -1.737 -25.207 1.00 96.75 111 GLU A C 1
ATOM 884 O O . GLU A 1 111 ? 10.665 -1.830 -24.216 1.00 96.75 111 GLU A O 1
ATOM 889 N N . LEU A 1 112 ? 11.565 -0.563 -25.824 1.00 97.44 112 LEU A N 1
ATOM 890 C CA . LEU A 1 112 ? 10.908 0.675 -25.383 1.00 97.44 112 LEU A CA 1
ATOM 891 C C . LEU A 1 112 ? 9.380 0.572 -25.442 1.00 97.44 112 LEU A C 1
ATOM 893 O O . LEU A 1 112 ? 8.698 0.974 -24.497 1.00 97.44 112 LEU A O 1
ATOM 897 N N . VAL A 1 113 ? 8.831 -0.021 -26.507 1.00 96.94 113 VAL A N 1
ATOM 898 C CA . VAL A 1 113 ? 7.384 -0.265 -26.628 1.00 96.94 113 VAL A CA 1
ATOM 899 C C . VAL A 1 113 ? 6.886 -1.183 -25.506 1.00 96.94 113 VAL A C 1
ATOM 901 O O . VAL A 1 113 ? 5.839 -0.913 -24.912 1.00 96.94 113 VAL A O 1
ATOM 904 N N . ARG A 1 114 ? 7.646 -2.230 -25.158 1.00 95.88 114 ARG A N 1
ATOM 905 C CA . ARG A 1 114 ? 7.315 -3.141 -24.046 1.00 95.88 114 ARG A CA 1
ATOM 906 C C . ARG A 1 114 ? 7.347 -2.433 -22.695 1.00 95.88 114 ARG A C 1
ATOM 908 O O . ARG A 1 114 ? 6.407 -2.580 -21.917 1.00 95.88 114 ARG A O 1
ATOM 915 N N . VAL A 1 115 ? 8.376 -1.627 -22.431 1.00 95.81 115 VAL A N 1
ATOM 916 C CA . VAL A 1 115 ? 8.472 -0.829 -21.197 1.00 95.81 115 VAL A CA 1
ATOM 917 C C . VAL A 1 115 ? 7.314 0.170 -21.103 1.00 95.81 115 VAL A C 1
ATOM 919 O O . VAL A 1 115 ? 6.682 0.278 -20.053 1.00 95.81 115 VAL A O 1
ATOM 922 N N . SER A 1 116 ? 6.971 0.845 -22.203 1.00 95.25 116 SER A N 1
ATOM 923 C CA . SER A 1 116 ? 5.832 1.769 -22.269 1.00 95.25 116 SER A CA 1
ATOM 924 C C . SER A 1 116 ? 4.495 1.070 -21.995 1.00 95.25 116 SER A C 1
ATOM 926 O O . SER A 1 116 ? 3.681 1.568 -21.216 1.00 95.25 116 SER A O 1
ATOM 928 N N . ALA A 1 117 ? 4.272 -0.117 -22.567 1.00 94.69 117 ALA A N 1
ATOM 929 C CA . ALA A 1 117 ? 3.084 -0.921 -22.282 1.00 94.69 117 ALA A CA 1
ATOM 930 C C . ALA A 1 117 ? 2.993 -1.318 -20.799 1.00 94.69 117 ALA A C 1
ATOM 932 O O . ALA A 1 117 ? 1.937 -1.182 -20.185 1.00 94.69 117 ALA A O 1
ATOM 933 N N . SER A 1 118 ? 4.101 -1.745 -20.193 1.00 94.06 118 SER A N 1
ATOM 934 C CA . SER A 1 118 ? 4.133 -2.068 -18.763 1.00 94.06 118 SER A CA 1
ATOM 935 C C . SER A 1 118 ? 3.872 -0.842 -17.877 1.00 94.06 118 SER A C 1
ATOM 937 O O . SER A 1 118 ? 3.108 -0.950 -16.918 1.00 94.06 118 SER A O 1
ATOM 939 N N . ARG A 1 119 ? 4.413 0.340 -18.219 1.00 95.25 119 ARG A N 1
ATOM 940 C CA . ARG A 1 119 ? 4.124 1.601 -17.504 1.00 95.25 119 ARG A CA 1
ATOM 941 C C . ARG A 1 119 ? 2.647 1.967 -17.558 1.00 95.25 119 ARG A C 1
ATOM 943 O O . ARG A 1 119 ? 2.068 2.293 -16.528 1.00 95.25 119 ARG A O 1
ATOM 950 N N . ARG A 1 120 ? 2.029 1.902 -18.740 1.00 93.94 120 ARG A N 1
ATOM 951 C CA . ARG A 1 120 ? 0.600 2.211 -18.900 1.00 93.94 120 ARG A CA 1
ATOM 952 C C . ARG A 1 120 ? -0.279 1.289 -18.060 1.00 93.94 120 ARG A C 1
ATOM 954 O O . ARG A 1 120 ? -1.220 1.767 -17.437 1.00 93.94 120 ARG A O 1
ATOM 961 N N . ARG A 1 121 ? 0.072 0.004 -17.962 1.00 90.25 121 ARG A N 1
ATOM 962 C CA . ARG A 1 121 ? -0.616 -0.954 -17.081 1.00 90.25 121 ARG A CA 1
ATOM 963 C C . ARG A 1 121 ? -0.446 -0.619 -15.600 1.00 90.25 121 ARG A C 1
ATOM 965 O O . ARG A 1 121 ? -1.445 -0.593 -14.890 1.00 90.25 121 ARG A O 1
ATOM 972 N N . LEU A 1 122 ? 0.776 -0.321 -15.147 1.00 90.81 122 LEU A N 1
ATOM 973 C CA . LEU A 1 122 ? 1.040 0.063 -13.751 1.00 90.81 122 LEU A CA 1
ATOM 974 C C . LEU A 1 122 ? 0.305 1.346 -13.343 1.00 90.81 122 LEU A C 1
ATOM 976 O O . LEU A 1 122 ? -0.160 1.451 -12.215 1.00 90.81 122 LEU A O 1
ATOM 980 N N . LEU A 1 123 ? 0.184 2.302 -14.264 1.00 90.50 123 LEU A N 1
ATOM 981 C CA . LEU A 1 123 ? -0.511 3.573 -14.046 1.00 90.50 123 LEU A CA 1
ATOM 982 C C . LEU A 1 123 ? -2.023 3.497 -14.313 1.00 90.50 123 LEU A C 1
ATOM 984 O O . LEU A 1 123 ? -2.723 4.488 -14.134 1.00 90.50 123 LEU A O 1
ATOM 988 N N . GLY A 1 124 ? -2.530 2.349 -14.772 1.00 90.00 124 GLY A N 1
ATOM 989 C CA . GLY A 1 124 ? -3.942 2.169 -15.111 1.00 90.00 124 GLY A CA 1
ATOM 990 C C . GLY A 1 124 ? -4.416 2.918 -16.363 1.00 90.00 124 GLY A C 1
ATOM 991 O O . GLY A 1 124 ? -5.616 2.993 -16.593 1.00 90.00 124 GLY A O 1
ATOM 992 N N . LEU A 1 125 ? -3.508 3.429 -17.199 1.00 88.00 125 LEU A N 1
ATOM 993 C CA . LEU A 1 125 ? -3.837 4.160 -18.434 1.00 88.00 125 LEU A CA 1
ATOM 994 C C . LEU A 1 125 ? -4.490 3.273 -19.505 1.00 88.00 125 LEU A C 1
ATOM 996 O O . LEU A 1 125 ? -5.158 3.782 -20.398 1.00 88.00 125 LEU A O 1
ATOM 1000 N N . ASP A 1 126 ? -4.307 1.956 -19.395 1.00 86.44 126 ASP A N 1
ATOM 1001 C CA . ASP A 1 126 ? -4.913 0.952 -20.277 1.00 86.44 126 ASP A CA 1
ATOM 1002 C C . ASP A 1 126 ? -6.172 0.305 -19.669 1.00 86.44 126 ASP A C 1
ATOM 1004 O O . ASP A 1 126 ? -6.669 -0.690 -20.200 1.00 86.44 126 ASP A O 1
ATOM 1008 N N . GLN A 1 127 ? -6.675 0.804 -18.531 1.00 76.62 127 GLN A N 1
ATOM 1009 C CA . GLN A 1 127 ? -7.912 0.270 -17.959 1.00 76.62 127 GLN A CA 1
ATOM 1010 C C . GLN A 1 127 ? -9.105 0.674 -18.837 1.00 76.62 127 GLN A C 1
ATOM 1012 O O . GLN A 1 127 ? -9.221 1.847 -19.201 1.00 76.62 127 GLN A O 1
ATOM 1017 N N . PRO A 1 128 ? -10.011 -0.263 -19.177 1.00 72.81 128 PRO A N 1
ATOM 1018 C CA . PRO A 1 128 ? -11.248 0.101 -19.850 1.00 72.81 128 PRO A CA 1
ATOM 1019 C C . PRO A 1 128 ? -12.012 1.091 -18.967 1.00 72.81 128 PRO A C 1
ATOM 1021 O O . PRO A 1 128 ? -12.087 0.905 -17.749 1.00 72.81 128 PRO A O 1
ATOM 1024 N N . ALA A 1 129 ? -12.573 2.140 -19.575 1.00 66.12 129 ALA A N 1
ATOM 1025 C CA . ALA A 1 129 ? -13.469 3.047 -18.869 1.00 66.12 129 ALA A CA 1
ATOM 1026 C C . ALA A 1 129 ? -14.530 2.208 -18.143 1.00 66.12 129 ALA A C 1
ATOM 1028 O O . ALA A 1 129 ? -15.126 1.316 -18.753 1.00 66.12 129 ALA A O 1
ATOM 1029 N N . GLN A 1 130 ? -14.730 2.452 -16.844 1.00 52.91 130 GLN A N 1
ATOM 1030 C CA . GLN A 1 130 ? -15.774 1.765 -16.089 1.00 52.91 130 GLN A CA 1
ATOM 1031 C C . GLN A 1 130 ? -17.109 2.026 -16.789 1.00 52.91 130 GLN A C 1
ATOM 1033 O O . GLN A 1 130 ? -17.636 3.138 -16.749 1.00 52.91 130 GLN A O 1
ATOM 1038 N N . LEU A 1 131 ? -17.641 1.002 -17.457 1.00 48.84 131 LEU A N 1
ATOM 1039 C CA . LEU A 1 131 ? -19.005 1.019 -17.950 1.00 48.84 131 LEU A CA 1
ATOM 1040 C C . LEU A 1 131 ? -19.901 1.028 -16.714 1.00 48.84 131 LEU A C 1
ATOM 1042 O O . LEU A 1 131 ? -20.125 -0.007 -16.088 1.00 48.84 131 LEU A O 1
ATOM 1046 N N . HIS A 1 132 ? -20.396 2.208 -16.344 1.00 40.56 132 HIS A N 1
ATOM 1047 C CA . HIS A 1 132 ? -21.582 2.296 -15.509 1.00 40.56 132 HIS A CA 1
ATOM 1048 C C . HIS A 1 132 ? -22.724 1.694 -16.327 1.00 40.56 132 HIS A C 1
ATOM 1050 O O . HIS A 1 132 ? -23.331 2.366 -17.160 1.00 40.56 132 HIS A O 1
ATOM 1056 N N . VAL A 1 133 ? -22.991 0.404 -16.123 1.00 44.16 133 VAL A N 1
ATOM 1057 C CA . VAL A 1 133 ? -24.224 -0.217 -16.601 1.00 44.16 133 VAL A CA 1
ATOM 1058 C C . VAL A 1 133 ? -25.345 0.363 -15.745 1.00 44.16 133 VAL A C 1
ATOM 1060 O O . VAL A 1 133 ? -25.689 -0.153 -14.684 1.00 44.16 133 VAL A O 1
ATOM 1063 N N . ALA A 1 134 ? -25.874 1.505 -16.178 1.00 43.50 134 ALA A N 1
ATOM 1064 C CA . ALA A 1 134 ? -27.132 2.021 -15.680 1.00 43.50 134 ALA A CA 1
ATOM 1065 C C . ALA A 1 134 ? -28.225 1.043 -16.125 1.00 43.50 134 ALA A C 1
ATOM 1067 O O . ALA A 1 134 ? -28.644 1.055 -17.278 1.00 43.50 134 ALA A O 1
ATOM 1068 N N . GLY A 1 135 ? -28.640 0.168 -15.209 1.00 44.75 135 GLY A N 1
ATOM 1069 C CA . GLY A 1 135 ? -29.813 -0.678 -15.401 1.00 44.75 135 GLY A CA 1
ATOM 1070 C C . GLY A 1 135 ? -29.552 -2.178 -15.447 1.00 44.75 135 GLY A C 1
ATOM 1071 O O . GLY A 1 135 ? -30.024 -2.821 -16.366 1.00 44.75 135 GLY A O 1
ATOM 1072 N N . VAL A 1 136 ? -28.876 -2.739 -14.442 1.00 35.25 136 VAL A N 1
ATOM 1073 C CA . VAL A 1 136 ? -29.336 -3.960 -13.750 1.00 35.25 136 VAL A CA 1
ATOM 1074 C C . VAL A 1 136 ? -28.800 -3.869 -12.315 1.00 35.25 136 VAL A C 1
ATOM 1076 O O . VAL A 1 136 ? -27.580 -3.775 -12.152 1.00 35.25 136 VAL A O 1
ATOM 1079 N N . PRO A 1 137 ? -29.640 -3.866 -11.261 1.00 41.62 137 PRO A N 1
ATOM 1080 C CA . PRO A 1 137 ? -29.156 -3.918 -9.886 1.00 41.62 137 PRO A CA 1
ATOM 1081 C C . PRO A 1 137 ? -28.509 -5.286 -9.661 1.00 41.62 137 PRO A C 1
ATOM 1083 O O . PRO A 1 137 ? -29.169 -6.267 -9.333 1.00 41.62 137 PRO A O 1
ATOM 1086 N N . THR A 1 138 ? -27.205 -5.372 -9.900 1.00 38.00 138 THR A N 1
ATOM 1087 C CA . THR A 1 138 ? -26.476 -6.623 -9.737 1.00 38.00 138 THR A CA 1
ATOM 1088 C C . THR A 1 138 ? -25.952 -6.689 -8.308 1.00 38.00 138 THR A C 1
ATOM 1090 O O . THR A 1 138 ? -25.111 -5.888 -7.906 1.00 38.00 138 THR A O 1
ATOM 1093 N N . ALA A 1 139 ? -26.463 -7.687 -7.585 1.00 40.31 139 ALA A N 1
ATOM 1094 C CA . ALA A 1 139 ? -25.972 -8.235 -6.324 1.00 40.31 139 ALA A CA 1
ATOM 1095 C C . ALA A 1 139 ? -26.277 -7.459 -5.027 1.00 40.31 139 ALA A C 1
ATOM 1097 O O . ALA A 1 139 ? -25.406 -7.237 -4.188 1.00 40.31 139 ALA A O 1
ATOM 1098 N N . GLY A 1 140 ? -27.567 -7.235 -4.765 1.00 43.62 140 GLY A N 1
ATOM 1099 C CA . GLY A 1 140 ? -28.097 -7.770 -3.511 1.00 43.62 140 GLY A CA 1
ATOM 1100 C C . GLY A 1 140 ? -28.125 -9.292 -3.655 1.00 43.62 140 GLY A C 1
ATOM 1101 O O . GLY A 1 140 ? -28.793 -9.816 -4.538 1.00 43.62 140 GLY A O 1
ATOM 1102 N N . VAL A 1 141 ? -27.314 -10.013 -2.888 1.00 40.62 141 VAL A N 1
ATOM 1103 C CA . VAL A 1 141 ? -27.338 -11.478 -2.896 1.00 40.62 141 VAL A CA 1
ATOM 1104 C C . VAL A 1 141 ? -28.647 -11.918 -2.225 1.00 40.62 141 VAL A C 1
ATOM 1106 O O . VAL A 1 141 ? -28.763 -11.874 -1.003 1.00 40.62 141 VAL A O 1
ATOM 1109 N N . PHE A 1 142 ? -29.648 -12.296 -3.025 1.00 51.31 142 PHE A N 1
ATOM 1110 C CA . PHE A 1 142 ? -30.966 -12.757 -2.566 1.00 51.31 142 PHE A CA 1
ATOM 1111 C C . PHE A 1 142 ? -30.918 -14.238 -2.158 1.00 51.31 142 PHE A C 1
ATOM 1113 O O . PHE A 1 142 ? -31.521 -15.104 -2.787 1.00 51.31 142 PHE A O 1
ATOM 1120 N N . ILE A 1 143 ? -30.141 -14.560 -1.121 1.00 43.84 143 ILE A N 1
ATOM 1121 C CA . ILE A 1 143 ? -30.134 -15.916 -0.556 1.00 43.84 143 ILE A CA 1
ATOM 1122 C C . ILE A 1 143 ? -31.461 -16.143 0.181 1.00 43.84 143 ILE A C 1
ATOM 1124 O O . ILE A 1 143 ? -31.759 -15.440 1.145 1.00 43.84 143 ILE A O 1
ATOM 1128 N N . GLY A 1 144 ? -32.225 -17.151 -0.254 1.00 54.28 144 GLY A N 1
ATOM 1129 C CA . GLY A 1 144 ? -33.443 -17.620 0.420 1.00 54.28 144 GLY A CA 1
ATOM 1130 C C . GLY A 1 144 ? -34.767 -17.060 -0.111 1.00 54.28 144 GLY A C 1
ATOM 1131 O O . GLY A 1 144 ? -35.787 -17.265 0.539 1.00 54.28 144 GLY A O 1
ATOM 1132 N N . TRP A 1 145 ? -34.771 -16.362 -1.250 1.00 68.19 145 TRP A N 1
ATOM 1133 C CA . TRP A 1 145 ? -36.009 -15.944 -1.924 1.00 68.19 145 TRP A CA 1
ATO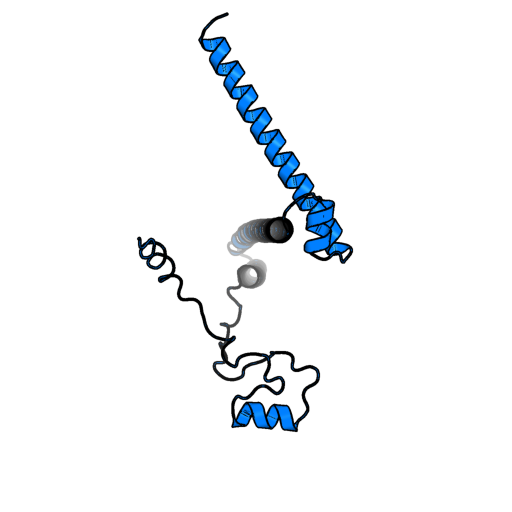M 1134 C C . TRP A 1 145 ? -36.485 -17.036 -2.880 1.00 68.19 145 TRP A C 1
ATOM 1136 O O . TRP A 1 145 ? -35.661 -17.676 -3.534 1.00 68.19 145 TRP A O 1
ATOM 1146 N N . SER A 1 146 ? -37.800 -17.246 -2.963 1.00 67.81 146 SER A N 1
ATOM 1147 C CA . SER A 1 146 ? -38.384 -18.090 -4.009 1.00 67.81 146 SER A CA 1
ATOM 1148 C C . SER A 1 146 ? -38.468 -17.336 -5.342 1.00 67.81 146 SER A C 1
ATOM 1150 O O . SER A 1 146 ? -38.429 -16.102 -5.372 1.00 67.81 146 SER A O 1
ATOM 1152 N N . ASP A 1 147 ? -38.622 -18.065 -6.450 1.00 58.56 147 ASP A N 1
ATOM 1153 C CA . ASP A 1 147 ? -38.805 -17.466 -7.782 1.00 58.56 147 ASP A CA 1
ATOM 1154 C C . ASP A 1 147 ? -40.037 -16.540 -7.824 1.00 58.56 147 ASP A C 1
ATOM 1156 O O . ASP A 1 147 ? -40.015 -15.476 -8.443 1.00 58.56 147 ASP A O 1
ATOM 1160 N N . GLU A 1 148 ? -41.089 -16.881 -7.077 1.00 65.06 148 GLU A N 1
ATOM 1161 C CA . GLU A 1 148 ? -42.299 -16.065 -6.946 1.00 65.06 148 GLU A CA 1
ATOM 1162 C C . GLU A 1 148 ? -42.061 -14.768 -6.153 1.00 65.06 148 GLU A C 1
ATOM 1164 O O . GLU A 1 148 ? -42.656 -13.735 -6.473 1.00 65.06 148 GLU A O 1
ATOM 1169 N N . ASP A 1 149 ? -41.168 -14.781 -5.157 1.00 66.75 149 ASP A N 1
ATOM 1170 C CA . ASP A 1 149 ? -40.779 -13.578 -4.403 1.00 66.75 149 ASP A CA 1
ATOM 1171 C C . ASP A 1 149 ? -39.959 -12.614 -5.270 1.00 66.75 149 ASP A C 1
ATOM 1173 O O . ASP A 1 149 ? -40.165 -11.398 -5.228 1.00 66.75 149 ASP A O 1
ATOM 1177 N N . LEU A 1 150 ? -39.068 -13.161 -6.101 1.00 58.00 150 LEU A N 1
ATOM 1178 C CA . LEU A 1 150 ? -38.308 -12.413 -7.104 1.00 58.00 150 LEU A CA 1
ATOM 1179 C C . LEU A 1 150 ? -39.238 -11.753 -8.124 1.00 58.00 150 LEU A C 1
ATOM 1181 O O . LEU A 1 150 ? -39.129 -10.551 -8.378 1.00 58.00 150 LEU A O 1
ATOM 1185 N N . GLU A 1 151 ? -40.186 -12.509 -8.675 1.00 64.69 151 GLU A N 1
ATOM 1186 C CA . GLU A 1 151 ? -41.153 -11.971 -9.630 1.00 64.69 151 GLU A CA 1
ATOM 1187 C C . GLU A 1 151 ? -42.031 -10.870 -9.032 1.00 64.69 151 GLU A C 1
ATOM 1189 O O . GLU A 1 151 ? -42.299 -9.865 -9.697 1.00 64.69 151 GLU A O 1
ATOM 1194 N N . ARG A 1 152 ? -42.480 -11.038 -7.783 1.00 64.44 152 ARG A N 1
ATOM 1195 C CA . ARG A 1 152 ? -43.259 -10.014 -7.080 1.00 64.44 152 ARG A CA 1
ATOM 1196 C C . ARG A 1 152 ? -42.445 -8.746 -6.878 1.00 64.44 152 ARG A C 1
ATOM 1198 O O . ARG A 1 152 ? -42.922 -7.688 -7.271 1.00 64.44 152 ARG A O 1
ATOM 1205 N N . PHE A 1 153 ? -41.219 -8.839 -6.367 1.00 69.00 153 PHE A N 1
ATOM 1206 C CA . PHE A 1 153 ? -40.359 -7.670 -6.177 1.00 69.00 153 PHE A CA 1
ATOM 1207 C C . PHE A 1 153 ? -40.108 -6.915 -7.490 1.00 69.00 153 PHE A C 1
ATOM 1209 O O . PHE A 1 153 ? -40.197 -5.691 -7.524 1.00 69.00 153 PHE A O 1
ATOM 1216 N N . VAL A 1 154 ? -39.861 -7.624 -8.595 1.00 65.56 154 VAL A N 1
ATOM 1217 C CA . VAL A 1 154 ? -39.653 -6.992 -9.909 1.00 65.56 154 VAL A CA 1
ATOM 1218 C C . VAL A 1 154 ? -40.916 -6.281 -10.410 1.00 65.56 154 VAL A C 1
ATOM 1220 O O . VAL A 1 154 ? -40.817 -5.218 -11.020 1.00 65.56 154 VAL A O 1
ATOM 1223 N N . LYS A 1 155 ? -42.104 -6.841 -10.152 1.00 68.12 155 LYS A N 1
ATOM 1224 C CA . LYS A 1 155 ? -43.386 -6.281 -10.613 1.00 68.12 155 LYS A CA 1
ATOM 1225 C C . LYS A 1 155 ? -43.915 -5.157 -9.718 1.00 68.12 155 LYS A C 1
ATOM 1227 O O . LYS A 1 155 ? -44.548 -4.238 -10.230 1.00 68.12 155 LYS A O 1
ATOM 1232 N N . THR A 1 156 ? -43.704 -5.233 -8.405 1.00 71.12 156 THR A N 1
ATOM 1233 C CA . THR A 1 156 ? -44.355 -4.346 -7.421 1.00 71.12 156 THR A CA 1
ATOM 1234 C C . THR A 1 156 ? -43.382 -3.533 -6.570 1.00 71.12 156 THR A C 1
ATOM 1236 O O . THR A 1 156 ? -43.803 -2.577 -5.925 1.00 71.12 156 THR A O 1
ATOM 1239 N N . GLY A 1 157 ? -42.095 -3.888 -6.547 1.00 65.31 157 GLY A N 1
ATOM 1240 C CA . GLY A 1 157 ? -41.090 -3.297 -5.658 1.00 65.31 157 GLY A CA 1
ATOM 1241 C C . GLY A 1 157 ? -41.192 -3.751 -4.197 1.00 65.31 157 GLY A C 1
ATOM 1242 O O . GLY A 1 157 ? -40.455 -3.245 -3.350 1.00 65.31 157 GLY A O 1
ATOM 1243 N N . GLU A 1 158 ? -42.092 -4.685 -3.867 1.00 63.41 158 GLU A N 1
ATOM 1244 C CA . GLU A 1 158 ? -42.300 -5.139 -2.489 1.00 63.41 158 GLU A CA 1
ATOM 1245 C C . GLU A 1 158 ? -41.308 -6.237 -2.087 1.00 63.41 158 GLU A C 1
ATOM 1247 O O . GLU A 1 158 ? -41.176 -7.261 -2.754 1.00 63.41 158 GLU A O 1
ATOM 1252 N N . HIS A 1 159 ? -40.622 -6.029 -0.962 1.00 64.69 159 HIS A N 1
ATOM 1253 C CA . HIS A 1 159 ? -39.699 -7.001 -0.380 1.00 64.69 159 HIS A CA 1
ATOM 1254 C C . HIS A 1 159 ? -40.474 -8.107 0.374 1.00 64.69 159 HIS A C 1
ATOM 1256 O O . HIS A 1 159 ? -41.421 -7.785 1.101 1.00 64.69 159 HIS A O 1
ATOM 1262 N N . PRO A 1 160 ? -40.074 -9.393 0.275 1.00 60.94 160 PRO A N 1
ATOM 1263 C CA . PRO A 1 160 ? -40.805 -10.513 0.886 1.00 60.94 160 PRO A CA 1
ATOM 1264 C C . PRO A 1 160 ? -40.851 -10.442 2.420 1.00 60.94 160 PRO A C 1
ATOM 1266 O O . PRO A 1 160 ? -41.860 -10.783 3.038 1.00 60.94 160 PRO A O 1
ATOM 1269 N N . ASP A 1 161 ? -39.796 -9.920 3.051 1.00 60.59 161 ASP A N 1
ATOM 1270 C CA . ASP A 1 161 ? -39.830 -9.552 4.469 1.00 60.59 161 ASP A CA 1
ATOM 1271 C C . ASP A 1 161 ? -40.332 -8.1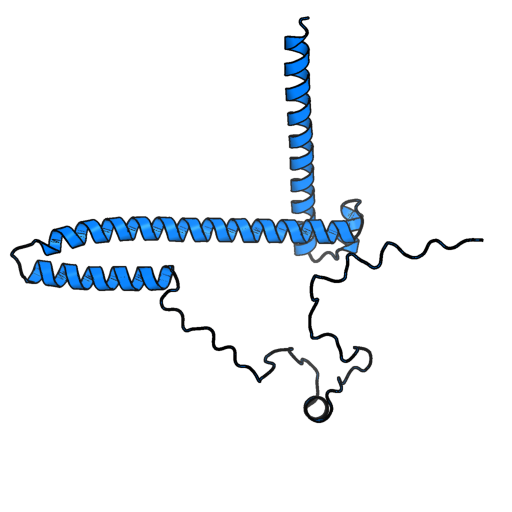08 4.643 1.00 60.59 161 ASP A C 1
ATOM 1273 O O . ASP A 1 161 ? -39.570 -7.149 4.496 1.00 60.59 161 ASP A O 1
ATOM 1277 N N . ARG A 1 162 ? -41.622 -7.955 4.975 1.00 54.69 162 ARG A N 1
ATOM 1278 C CA . ARG A 1 162 ? -42.294 -6.661 5.228 1.00 54.69 162 ARG A CA 1
ATOM 1279 C C . ARG A 1 162 ? -41.756 -5.889 6.440 1.00 54.69 162 ARG A C 1
ATOM 1281 O O . ARG A 1 162 ? -42.202 -4.770 6.688 1.00 54.69 162 ARG A O 1
ATOM 1288 N N . ARG A 1 163 ? -40.831 -6.459 7.221 1.00 52.16 163 ARG A N 1
ATOM 1289 C CA . ARG A 1 163 ? -40.179 -5.756 8.342 1.00 52.16 163 ARG A CA 1
ATOM 1290 C C . ARG A 1 163 ? -39.028 -4.852 7.904 1.00 52.16 163 ARG A C 1
ATOM 1292 O O . ARG A 1 163 ? -38.554 -4.060 8.716 1.00 52.16 163 ARG A O 1
ATOM 1299 N N . LEU A 1 164 ? -38.583 -4.947 6.653 1.00 43.97 164 LEU A N 1
ATOM 1300 C CA . LEU A 1 164 ? -37.582 -4.051 6.083 1.00 43.97 164 LEU A CA 1
ATOM 1301 C C . LEU A 1 164 ? -38.294 -2.952 5.280 1.00 43.97 164 LEU A C 1
ATOM 1303 O O . LEU A 1 164 ? -39.021 -3.271 4.339 1.00 43.97 164 LEU A O 1
ATOM 1307 N N . PRO A 1 165 ? -38.145 -1.662 5.642 1.00 36.91 165 PRO A N 1
ATOM 1308 C CA . PRO A 1 165 ? -38.836 -0.600 4.930 1.00 36.91 165 PRO A CA 1
ATOM 1309 C C . PRO A 1 165 ? -38.306 -0.472 3.487 1.00 36.91 165 PRO A C 1
ATOM 1311 O O . PRO A 1 165 ? -37.094 -0.568 3.270 1.00 36.91 165 PRO A O 1
ATOM 1314 N N . PRO A 1 166 ? -39.182 -0.173 2.508 1.00 42.88 166 PRO A N 1
ATOM 1315 C CA . PRO A 1 166 ? -38.870 -0.145 1.073 1.00 42.88 166 PRO A CA 1
ATOM 1316 C C . PRO A 1 166 ? -37.986 1.037 0.619 1.00 42.88 166 PRO A C 1
ATOM 1318 O O . PRO A 1 166 ? -37.939 1.353 -0.563 1.00 42.88 166 PRO A O 1
ATOM 1321 N N . GLN A 1 167 ? -37.275 1.711 1.530 1.00 45.88 167 GLN A N 1
ATOM 1322 C CA . GLN A 1 167 ? -36.494 2.919 1.220 1.00 45.88 167 GLN A CA 1
ATOM 1323 C C . GLN A 1 167 ? -35.023 2.871 1.656 1.00 45.88 167 GLN A C 1
ATOM 1325 O O . GLN A 1 167 ? -34.356 3.899 1.697 1.00 45.88 167 GLN A O 1
ATOM 1330 N N . ALA A 1 168 ? -34.447 1.702 1.939 1.00 41.06 168 ALA A N 1
ATOM 1331 C CA . ALA A 1 168 ? -33.038 1.630 2.349 1.00 41.06 168 ALA A CA 1
ATOM 1332 C C . ALA A 1 168 ? -32.010 1.819 1.205 1.00 41.06 168 ALA A C 1
ATOM 1334 O O . ALA A 1 168 ? -30.853 1.432 1.363 1.00 41.06 168 ALA A O 1
ATOM 1335 N N . ILE A 1 169 ? -32.393 2.405 0.061 1.00 45.78 169 ILE A N 1
ATOM 1336 C CA . ILE A 1 169 ? -31.484 2.692 -1.059 1.00 45.78 169 ILE A CA 1
ATOM 1337 C C . ILE A 1 169 ? -31.870 4.025 -1.738 1.00 45.78 169 ILE A C 1
ATOM 1339 O O . ILE A 1 169 ? -32.570 4.003 -2.741 1.00 45.78 169 ILE A O 1
ATOM 1343 N N . LEU A 1 170 ? -31.428 5.177 -1.201 1.00 32.38 170 LEU A N 1
ATOM 1344 C CA . LEU A 1 170 ? -30.721 6.251 -1.943 1.00 32.38 170 LEU A CA 1
ATOM 1345 C C . LEU A 1 170 ? -30.373 7.468 -1.038 1.00 32.38 170 LEU A C 1
ATOM 1347 O O . LEU A 1 170 ? -31.252 8.227 -0.651 1.00 32.38 170 LEU A O 1
ATOM 1351 N N . LEU A 1 171 ? -29.059 7.676 -0.840 1.00 32.75 171 LEU A N 1
ATOM 1352 C CA . LEU A 1 171 ? -28.311 8.915 -0.503 1.00 32.75 171 LEU A CA 1
ATOM 1353 C C . LEU A 1 171 ? -28.468 9.584 0.882 1.00 32.75 171 LEU A C 1
ATOM 1355 O O . LEU A 1 171 ? -29.572 9.871 1.326 1.00 32.75 171 LEU A O 1
ATOM 1359 N N . PRO A 1 172 ? -27.355 10.081 1.461 1.00 36.06 172 PRO A N 1
ATOM 1360 C CA . PRO A 1 172 ? -27.352 11.372 2.132 1.00 36.06 172 PRO A CA 1
ATOM 1361 C C . PRO A 1 172 ? -26.744 12.439 1.206 1.00 36.06 172 PRO A C 1
ATOM 1363 O O . PRO A 1 172 ? -25.559 12.384 0.868 1.00 36.06 172 PRO A O 1
ATOM 1366 N N . LYS A 1 173 ? -27.542 13.448 0.828 1.00 37.66 173 LYS A N 1
ATOM 1367 C CA . LYS A 1 173 ? -26.989 14.780 0.550 1.00 37.66 173 LYS A CA 1
ATOM 1368 C C . LYS A 1 173 ? -26.440 15.319 1.872 1.00 37.66 173 LYS A C 1
ATOM 1370 O O . LYS A 1 173 ? -27.129 15.318 2.885 1.00 37.66 173 LYS A O 1
ATOM 1375 N N . LEU A 1 174 ? -25.184 15.738 1.853 1.00 36.53 174 LEU A N 1
ATOM 1376 C CA . LEU A 1 174 ? -24.384 16.123 3.016 1.00 36.53 174 LEU A CA 1
ATOM 1377 C C . LEU A 1 174 ? -24.628 17.570 3.502 1.00 36.53 174 LEU A C 1
ATOM 1379 O O . LEU A 1 174 ? -23.772 18.115 4.184 1.00 36.53 174 LEU A O 1
ATOM 1383 N N . GLU A 1 175 ? -25.764 18.200 3.186 1.00 41.50 175 GLU A N 1
ATOM 1384 C CA . GLU A 1 175 ? -25.940 19.656 3.384 1.00 41.50 175 GLU A CA 1
ATOM 1385 C C . GLU A 1 175 ? -27.050 20.087 4.362 1.00 41.50 175 GLU A C 1
ATOM 1387 O O . GLU A 1 175 ? -27.156 21.273 4.644 1.00 41.50 175 GLU A O 1
ATOM 1392 N N . GLU A 1 176 ? -27.828 19.180 4.966 1.00 44.78 176 GLU A N 1
ATOM 1393 C CA . GLU A 1 176 ? -28.971 19.582 5.824 1.00 44.78 176 GLU A CA 1
ATOM 1394 C C . GLU A 1 176 ? -28.860 19.195 7.313 1.00 44.78 176 GLU A C 1
ATOM 1396 O O . GLU A 1 176 ? -29.800 19.388 8.078 1.00 44.78 176 GLU A O 1
ATOM 1401 N N . LEU A 1 177 ? -27.699 18.716 7.779 1.00 41.25 177 LEU A N 1
ATOM 1402 C CA . LEU A 1 177 ? -27.486 18.404 9.205 1.00 41.25 177 LEU A CA 1
ATOM 1403 C C . LEU A 1 177 ? -27.064 19.604 10.075 1.00 41.25 177 LEU A C 1
ATOM 1405 O O . LEU A 1 177 ? -26.844 19.417 11.266 1.00 41.25 177 LEU A O 1
ATOM 1409 N N . ASP A 1 178 ? -26.988 20.820 9.525 1.00 42.84 178 ASP A N 1
ATOM 1410 C CA . ASP A 1 178 ? -26.491 22.003 10.257 1.00 42.84 178 ASP A CA 1
ATOM 1411 C C . ASP A 1 178 ? -27.591 23.007 10.670 1.00 42.84 178 ASP A C 1
ATOM 1413 O O . ASP A 1 178 ? -27.294 24.042 11.259 1.00 42.84 178 ASP A O 1
ATOM 1417 N N . GLN A 1 179 ? -28.876 22.731 10.393 1.00 46.06 179 GLN A N 1
ATOM 1418 C CA . GLN A 1 179 ? -29.972 23.676 10.697 1.00 46.06 179 GLN A CA 1
ATOM 1419 C C . GLN A 1 179 ? -31.045 23.162 11.671 1.00 46.06 179 GLN A C 1
ATOM 1421 O O . GLN A 1 179 ? -31.908 23.940 12.072 1.00 46.06 179 GLN A O 1
ATOM 1426 N N . ALA A 1 180 ? -30.990 21.903 12.119 1.00 43.94 180 ALA A N 1
ATOM 1427 C CA . ALA A 1 180 ? -32.030 21.334 12.988 1.00 43.94 180 ALA A CA 1
ATOM 1428 C C . ALA A 1 180 ? -31.715 21.357 14.501 1.00 43.94 180 ALA A C 1
ATOM 1430 O O . ALA A 1 180 ? -32.617 21.117 15.298 1.00 43.94 180 ALA A O 1
ATOM 1431 N N . ASP A 1 181 ? -30.493 21.709 14.919 1.00 41.50 181 ASP A N 1
ATOM 1432 C CA . ASP A 1 181 ? -30.095 21.715 16.343 1.00 41.50 181 ASP A CA 1
ATOM 1433 C C . ASP A 1 181 ? -30.300 23.071 17.060 1.00 41.50 181 ASP A C 1
ATOM 1435 O O . ASP A 1 181 ? -29.862 23.234 18.198 1.00 41.50 181 ASP A O 1
ATOM 1439 N N . ASN A 1 182 ? -30.982 24.053 16.447 1.00 52.31 182 ASN A N 1
ATOM 1440 C CA . ASN A 1 182 ? -31.169 25.384 17.058 1.00 52.31 182 ASN A CA 1
ATOM 1441 C C . ASN A 1 182 ? -32.624 25.869 17.219 1.00 52.31 182 ASN A C 1
ATOM 1443 O O . ASN A 1 182 ? -32.849 27.065 17.390 1.00 52.31 182 ASN A O 1
ATOM 1447 N N . GLN A 1 183 ? -33.626 24.985 17.198 1.00 48.00 183 GLN A N 1
ATOM 1448 C CA . GLN A 1 183 ? -34.998 25.356 17.581 1.00 48.00 183 GLN A CA 1
ATOM 1449 C C . GLN A 1 183 ? -35.647 24.246 18.415 1.00 48.00 183 GLN A C 1
ATOM 1451 O O . GLN A 1 183 ? -36.123 23.258 17.867 1.00 48.00 183 GLN A O 1
ATOM 1456 N N . GLY A 1 184 ? -35.664 24.401 19.747 1.00 37.75 184 GLY A N 1
ATOM 1457 C CA . GLY A 1 184 ? -36.436 23.493 20.603 1.00 37.75 184 GLY A CA 1
ATOM 1458 C C . GLY A 1 184 ? -36.062 23.380 22.084 1.00 37.75 184 GLY A C 1
ATOM 1459 O O . GLY A 1 184 ? -36.156 22.287 22.630 1.00 37.75 184 GLY A O 1
ATOM 1460 N N . THR A 1 185 ? -35.681 24.462 22.769 1.00 41.47 185 THR A N 1
ATOM 1461 C CA . THR A 1 185 ? -35.968 24.581 24.212 1.00 41.47 185 THR A CA 1
ATOM 1462 C C . THR A 1 185 ? -37.104 25.582 24.387 1.00 41.47 185 THR A C 1
ATOM 1464 O O . THR A 1 185 ? -36.854 26.782 24.497 1.00 41.47 185 THR A O 1
ATOM 1467 N N . GLU A 1 186 ? -38.350 25.105 24.393 1.00 46.81 186 GLU A N 1
ATOM 1468 C CA . GLU A 1 186 ? -39.483 25.867 24.925 1.00 46.81 186 GLU A CA 1
ATOM 1469 C C . GLU A 1 186 ? -39.750 25.456 26.381 1.00 46.81 186 GLU A C 1
ATOM 1471 O O . GLU A 1 186 ? -39.883 24.275 26.693 1.00 46.81 186 GLU A O 1
ATOM 1476 N N . LYS A 1 187 ? -39.719 26.478 27.248 1.00 41.94 187 LYS A N 1
ATOM 1477 C CA . LYS A 1 187 ? -40.656 26.838 28.334 1.00 41.94 187 LYS A CA 1
ATOM 1478 C C . LYS A 1 187 ? -41.647 25.786 28.876 1.00 41.94 187 LYS A C 1
ATOM 1480 O O . LYS A 1 187 ? -42.183 24.975 28.129 1.00 41.94 187 LYS A O 1
ATOM 1485 N N . PRO A 1 188 ? -41.983 25.863 30.178 1.00 54.56 188 PRO A N 1
ATOM 1486 C CA . PRO A 1 188 ? -42.757 26.984 30.749 1.00 54.56 188 PRO A CA 1
ATOM 1487 C C . PRO A 1 188 ? -41.971 27.976 31.614 1.00 54.56 188 PRO A C 1
ATOM 1489 O O . PRO A 1 188 ? -41.067 27.541 32.359 1.00 54.56 188 PRO A O 1
#

Radius of gyration: 29.77 Å; Cα contacts (8 Å, |Δi|>4): 80; chains: 1; bounding box: 69×49×76 Å

Foldseek 3Di:
DDPVVVVVVVVVVVVVVVVVVVVVLLVLLVQLQVCVVVVDQLCRSCVVSVHDSVVSVVSPVVSVVVVVVVVVVVLVVVLVVVVVVLVVLLVVLVVQCPDPDPVSNVVSVVVNVVSVVVNCVSVVVPPDDPPPPPDDPPDPPPPPDDPVQVVCCVVPVDHPPPVDDSPPDDDDPPPPPPPPPPDDDDDD

Mean predicted aligned error: 17.59 Å

pLDDT: mean 75.47, std 20.03, range [32.38, 97.56]

Sequence (188 aa):
MSKAQRKTSNDRRATHRSNARAFASLDRRAKAVELRLAGASYRRIATQLGVNVSNAFRLVQRALADAHRLVREDADRLVQLELMRMDRCVQKLERGLNSRDDETVARAVRELVRVSASRRRLLGLDQPAQLHVAGVPTAGVFIGWSDEDLERFVKTGEHPDRRLPPQAILLPKLEELDQADNQGTEKP

Nearest PDB structures (foldseek):
  6zsj-assembly1_C  TM=5.408E-01  e=4.594E+00  Homo sapiens
  4h63-assembly1_H  TM=4.842E-01  e=8.707E+00  Schizosaccharomyces pombe 972h-